Protein AF-A0A425VUQ9-F1 (afdb_monomer)

Foldseek 3Di:
DDDPDDDDDDDDDDDDDDDDDDDDDDFPDAPPDDDDDPCLLVLLVLLVVVQVVDPPRDDDDVVVVVLLVVLLQLCDPPHPPVLVPDDPVNCLVVLVVLVVQLVVCVVVVPPPSNVVSVVSNVSSVSSHQSNCVVVSHHHPVSVVSNVSSVVSLLPCCSRNDDPDDDPVSSVVSNVVSVVVVVVVCLVVVPDDVCPPPCDLLNPQDPPDDPLQSLLVSVVSCVVVVNDDPDLVVLVVQLVVLVVQLVPDDPPDPSNVVSVVSNSSSVSVNCSRVVHRPVVVVVVVVVVVVQLVVQLCVVCVVVVHDPVPDDPVRSVVSSVVSVVCVVVVVVPPPDDD

Nearest PDB structures (foldseek):
  3cra-assembly1_A  TM=8.577E-01  e=9.240E-11  Escherichia coli K-12
  3cra-assembly1_B  TM=5.464E-01  e=3.564E-11  Escherichia coli K-12
  3crc-assembly1_B  TM=5.570E-01  e=7.880E-09  Escherichia coli K-12
  7yh5-assembly1_A  TM=8.989E-01  e=7.608E-04  Mycobacterium tuberculosis
  2yxh-assembly1_B  TM=8.551E-01  e=1.572E-03  Thermotoga maritima MSB8

Mean predicted aligned error: 13.12 Å

pLDDT: mean 82.23, std 20.33, range [29.91, 98.62]

Secondary structure (DSSP, 8-state):
-----PPPPP---------------PPP-----S---TTHHHHHHHHHHHHHTSTT-----HHHHHHHHHHHHHTSTTS-HHHHH--HHHHHHHHHHHHHHHHHHHHTT-HHHHHHHHHHHHHHHHHHHHHHHHTTS--HHHHHHHHHHHHHHH-HHHHSS----SHHHHHHHHHHHHHHHHHHHHHTT---TT-S---TTTTS-TTS-HHHHHHHHHHHHHHTT---SSHHHHHHHHHHHHHHHHHSPTT-HHHHHHHHHHHHHHHHHHHHTT--HHHHHHHHHHHHHHHHHHHHHHHHHTT--GGGS-HHHHHHHHHHHHHHHHHHTTSSS---

Structure (mmCIF, N/CA/C/O backbone):
data_AF-A0A425VUQ9-F1
#
_entry.id   AF-A0A425VUQ9-F1
#
loop_
_atom_site.group_PDB
_atom_site.id
_atom_site.type_symbol
_atom_site.label_atom_id
_atom_site.label_alt_id
_atom_site.label_comp_id
_atom_site.label_asym_id
_atom_site.label_entity_id
_atom_site.label_seq_id
_atom_site.pdbx_PDB_ins_code
_atom_site.Cartn_x
_atom_site.Cartn_y
_atom_site.Cartn_z
_atom_site.occupancy
_atom_site.B_iso_or_equiv
_atom_site.auth_seq_id
_atom_site.auth_comp_id
_atom_site.auth_asym_id
_atom_site.auth_atom_id
_atom_site.pdbx_PDB_model_num
ATOM 1 N N . MET A 1 1 ? -16.362 18.630 -7.547 1.00 32.44 1 MET A N 1
ATOM 2 C CA . MET A 1 1 ? -15.550 19.785 -7.983 1.00 32.44 1 MET A CA 1
ATOM 3 C C . MET A 1 1 ? -15.042 20.473 -6.721 1.00 32.44 1 MET A C 1
ATOM 5 O O . MET A 1 1 ? -15.633 21.438 -6.261 1.00 32.44 1 MET A O 1
ATOM 9 N N . GLY A 1 2 ? -14.073 19.838 -6.060 1.00 30.47 2 GLY A N 1
ATOM 10 C CA . GLY A 1 2 ? -13.473 20.330 -4.820 1.00 30.47 2 GLY A CA 1
ATOM 11 C C . GLY A 1 2 ? -12.175 21.047 -5.157 1.00 30.47 2 GLY A C 1
ATOM 12 O O . GLY A 1 2 ? -11.401 20.543 -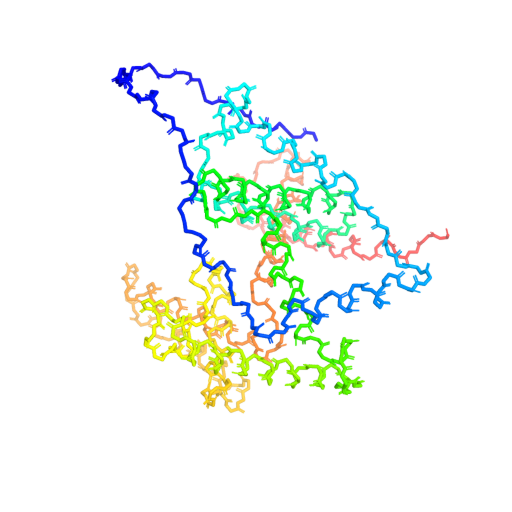5.967 1.00 30.47 2 GLY A O 1
ATOM 13 N N . GLU A 1 3 ? -11.996 22.241 -4.603 1.00 30.22 3 GLU A N 1
ATOM 14 C CA . GLU A 1 3 ? -10.832 23.105 -4.796 1.00 30.22 3 GLU A CA 1
ATOM 15 C C . GLU A 1 3 ? -9.532 22.367 -4.447 1.00 30.22 3 GLU A C 1
ATOM 17 O O . GLU A 1 3 ? -9.244 22.093 -3.283 1.00 30.22 3 GLU A O 1
ATOM 22 N N . LYS A 1 4 ? -8.739 22.050 -5.478 1.00 38.50 4 LYS A N 1
ATOM 23 C CA . LYS A 1 4 ? -7.341 21.648 -5.328 1.00 38.50 4 LYS A CA 1
ATOM 24 C C . LYS A 1 4 ? -6.524 22.904 -4.974 1.00 38.50 4 LYS A C 1
ATOM 26 O O . LYS A 1 4 ? -6.474 23.853 -5.749 1.00 38.50 4 LYS A O 1
ATOM 31 N N . ASN A 1 5 ? -5.873 22.851 -3.814 1.00 37.38 5 ASN A N 1
ATOM 32 C CA . ASN A 1 5 ? -4.620 23.528 -3.470 1.00 37.38 5 ASN A CA 1
ATOM 33 C C . ASN A 1 5 ? -4.599 25.079 -3.474 1.00 37.38 5 ASN A C 1
ATOM 35 O O . ASN A 1 5 ? -4.222 25.726 -4.450 1.00 37.38 5 ASN A O 1
ATOM 39 N N . THR A 1 6 ? -4.905 25.699 -2.330 1.00 33.84 6 THR A N 1
ATOM 40 C CA . THR A 1 6 ? -4.541 27.101 -2.055 1.00 33.84 6 THR A CA 1
ATOM 41 C C . THR A 1 6 ? -3.071 27.211 -1.638 1.00 33.84 6 THR A C 1
ATOM 43 O O . THR A 1 6 ? -2.679 26.696 -0.592 1.00 33.84 6 THR A O 1
ATOM 46 N N . LEU A 1 7 ? -2.283 27.923 -2.449 1.00 36.94 7 LEU A N 1
ATOM 47 C CA . LEU A 1 7 ? -0.905 28.353 -2.173 1.00 36.94 7 LEU A CA 1
ATOM 48 C C . LEU A 1 7 ? -0.817 29.171 -0.866 1.00 36.94 7 LEU A C 1
ATOM 50 O O . LEU A 1 7 ? -1.663 30.046 -0.658 1.00 36.94 7 LEU A O 1
ATOM 54 N N . PRO A 1 8 ? 0.215 28.995 -0.018 1.00 35.50 8 PRO A N 1
ATOM 55 C CA . PRO A 1 8 ? 0.512 29.969 1.017 1.00 35.50 8 PRO A CA 1
ATOM 56 C C . PRO A 1 8 ? 1.227 31.188 0.418 1.00 35.50 8 PRO A C 1
ATOM 58 O O . PRO A 1 8 ? 2.180 31.072 -0.351 1.00 35.50 8 PRO A O 1
ATOM 61 N N . VAL A 1 9 ? 0.714 32.358 0.795 1.00 34.47 9 VAL A N 1
ATOM 62 C CA . VAL A 1 9 ? 1.188 33.699 0.441 1.00 34.47 9 VAL A CA 1
ATOM 63 C C . VAL A 1 9 ? 2.567 33.976 1.051 1.00 34.47 9 VAL A C 1
ATOM 65 O O . VAL A 1 9 ? 2.872 33.550 2.163 1.00 34.47 9 VAL A O 1
ATOM 68 N N . GLU A 1 10 ? 3.370 34.708 0.280 1.00 35.50 10 GLU A N 1
ATOM 69 C CA . GLU A 1 10 ? 4.761 35.104 0.501 1.00 35.50 10 GLU A CA 1
ATOM 70 C C . GLU A 1 10 ? 5.067 35.652 1.908 1.00 35.50 10 GLU A C 1
ATOM 72 O O . GLU A 1 10 ? 4.406 36.560 2.415 1.00 35.50 10 GLU A O 1
ATOM 77 N N . GLY A 1 11 ? 6.150 35.136 2.497 1.00 31.17 11 GLY A N 1
ATOM 78 C CA . GLY A 1 11 ? 6.841 35.693 3.656 1.00 31.17 11 GLY A CA 1
ATOM 79 C C . GLY A 1 11 ? 8.322 35.877 3.321 1.00 31.17 11 GLY A C 1
ATOM 80 O O . GLY A 1 11 ? 8.997 34.952 2.883 1.00 31.17 11 GLY A O 1
ATOM 81 N N . GLU A 1 12 ? 8.800 37.102 3.475 1.00 32.44 12 GLU A N 1
ATOM 82 C CA . GLU A 1 12 ? 10.067 37.627 2.970 1.00 32.44 12 GLU A CA 1
ATOM 83 C C . GLU A 1 12 ? 11.312 37.193 3.796 1.00 32.44 12 GLU A C 1
ATOM 85 O O . GLU A 1 12 ? 11.257 37.214 5.027 1.00 32.44 12 GLU A O 1
ATOM 90 N N . ARG A 1 13 ? 12.456 37.008 3.089 1.00 35.03 13 ARG A N 1
ATOM 91 C CA . ARG A 1 13 ? 13.902 37.132 3.485 1.00 35.03 13 ARG A CA 1
ATOM 92 C C . ARG A 1 13 ? 14.696 35.878 3.933 1.00 35.03 13 ARG A C 1
ATOM 94 O O . ARG A 1 13 ? 14.116 34.970 4.512 1.00 35.03 13 ARG A O 1
ATOM 101 N N . PRO A 1 14 ? 16.057 35.913 3.908 1.00 37.41 14 PRO A N 1
ATOM 102 C CA . PRO A 1 14 ? 16.989 36.529 2.943 1.00 37.41 14 PRO A CA 1
ATOM 103 C C . PRO A 1 14 ? 18.116 35.572 2.456 1.00 37.41 14 PRO A C 1
ATOM 105 O O . PRO A 1 14 ? 18.525 34.659 3.160 1.00 37.41 14 PRO A O 1
ATOM 108 N N . GLY A 1 15 ? 18.668 35.873 1.272 1.00 34.81 15 GLY A N 1
ATOM 109 C CA . GLY A 1 15 ? 20.045 35.618 0.804 1.00 34.81 15 GLY A CA 1
ATOM 110 C C . GLY A 1 15 ? 20.776 34.317 1.176 1.00 34.81 15 GLY A C 1
ATOM 111 O O . GLY A 1 15 ? 21.320 34.198 2.270 1.00 34.81 15 GLY A O 1
ATOM 112 N N . ALA A 1 16 ? 20.991 33.447 0.186 1.00 31.92 16 ALA A N 1
ATOM 113 C CA . ALA A 1 16 ? 22.120 32.517 0.182 1.00 31.92 16 ALA A CA 1
ATOM 114 C C . ALA A 1 16 ? 22.764 32.461 -1.208 1.00 31.92 16 ALA A C 1
ATOM 116 O O . ALA A 1 16 ? 22.084 32.479 -2.230 1.00 31.92 16 ALA A O 1
ATOM 117 N N . ALA A 1 17 ? 24.092 32.479 -1.192 1.00 30.30 17 ALA A N 1
ATOM 118 C CA . ALA A 1 17 ? 24.984 32.762 -2.300 1.00 30.30 17 ALA A CA 1
ATOM 119 C C . ALA A 1 17 ? 24.932 31.762 -3.463 1.00 30.30 17 ALA A C 1
ATOM 121 O O . ALA A 1 17 ? 24.833 30.549 -3.291 1.00 30.30 17 ALA A O 1
ATOM 122 N N . ASP A 1 18 ? 25.135 32.355 -4.632 1.00 39.09 18 ASP A N 1
ATOM 123 C CA . ASP A 1 18 ? 25.626 31.801 -5.883 1.00 39.09 18 ASP A CA 1
ATOM 124 C C . ASP A 1 18 ? 26.792 30.812 -5.674 1.00 39.09 18 ASP A C 1
ATOM 126 O O . ASP A 1 18 ? 27.835 31.170 -5.116 1.00 39.09 18 ASP A O 1
ATOM 130 N N . ALA A 1 19 ? 26.621 29.556 -6.101 1.00 31.36 19 ALA A N 1
ATOM 131 C CA . ALA A 1 19 ? 27.716 28.599 -6.199 1.00 31.36 19 ALA A CA 1
ATOM 132 C C . ALA A 1 19 ? 27.394 27.430 -7.150 1.00 31.36 19 ALA A C 1
ATOM 134 O O . ALA A 1 19 ? 26.638 26.523 -6.810 1.00 31.36 19 ALA A O 1
ATOM 135 N N . ARG A 1 20 ? 28.175 27.388 -8.240 1.00 34.47 20 ARG A N 1
ATOM 136 C CA . ARG A 1 20 ? 28.607 26.216 -9.036 1.00 34.47 20 ARG A CA 1
ATOM 137 C C . ARG A 1 20 ? 27.820 25.898 -10.309 1.00 34.47 20 ARG A C 1
ATOM 139 O O . ARG A 1 20 ? 27.117 24.901 -10.417 1.00 34.47 20 ARG A O 1
ATOM 146 N N . THR A 1 21 ? 28.202 26.611 -11.362 1.00 40.41 21 THR A N 1
ATOM 147 C CA . THR A 1 21 ? 28.560 25.981 -12.639 1.00 40.41 21 THR A CA 1
ATOM 148 C C . THR A 1 21 ? 29.801 25.091 -12.464 1.00 40.41 21 THR A C 1
ATOM 150 O O . THR A 1 21 ? 30.901 25.602 -12.249 1.00 40.41 21 THR A O 1
ATOM 153 N N . ALA A 1 22 ? 29.653 23.770 -12.573 1.00 34.94 22 ALA A N 1
ATOM 154 C CA . ALA A 1 22 ? 30.763 22.850 -12.838 1.00 34.94 22 ALA A CA 1
ATOM 155 C C . ALA A 1 22 ? 30.239 21.626 -13.609 1.00 34.94 22 ALA A C 1
ATOM 157 O O . ALA A 1 22 ? 29.248 21.015 -13.219 1.00 34.94 22 ALA A O 1
ATOM 158 N N . GLY A 1 23 ? 30.872 21.329 -14.745 1.00 33.25 23 GLY A N 1
ATOM 159 C CA . GLY A 1 23 ? 30.387 20.391 -15.756 1.00 33.25 23 GLY A CA 1
ATOM 160 C C . GLY A 1 23 ? 30.201 18.947 -15.280 1.00 33.25 23 GLY A C 1
ATOM 161 O O . GLY A 1 23 ? 31.010 18.402 -14.531 1.00 33.25 23 GLY A O 1
ATOM 162 N N . ARG A 1 24 ? 29.143 18.309 -15.792 1.00 38.84 24 ARG A N 1
ATOM 163 C CA . ARG A 1 24 ? 28.877 16.872 -15.653 1.00 38.84 24 ARG A CA 1
ATOM 164 C C . ARG A 1 24 ? 29.810 16.079 -16.585 1.00 38.84 24 ARG A C 1
ATOM 166 O O . ARG A 1 24 ? 29.497 15.857 -17.750 1.00 38.84 24 ARG A O 1
ATOM 173 N N . GLY A 1 25 ? 30.983 15.710 -16.064 1.00 32.16 25 GLY A N 1
ATOM 174 C CA . GLY A 1 25 ? 31.814 14.596 -16.552 1.00 32.16 25 GLY A CA 1
ATOM 175 C C . GLY A 1 25 ? 31.255 13.230 -16.109 1.00 32.16 25 GLY A C 1
ATOM 176 O O . GLY A 1 25 ? 30.259 13.200 -15.390 1.00 32.16 25 GLY A O 1
ATOM 177 N N . PRO A 1 26 ? 31.835 12.102 -16.565 1.00 36.69 26 PRO A N 1
ATOM 178 C CA . PRO A 1 26 ? 31.124 10.840 -16.759 1.00 36.69 26 PRO A CA 1
ATOM 179 C C . PRO A 1 26 ? 30.657 10.172 -15.461 1.00 36.69 26 PRO A C 1
ATOM 181 O O . PRO A 1 26 ? 31.323 10.212 -14.430 1.00 36.69 26 PRO A O 1
ATOM 184 N N . VAL A 1 27 ? 29.499 9.526 -15.598 1.00 43.66 27 VAL A N 1
ATOM 185 C CA . VAL A 1 27 ? 28.741 8.739 -14.619 1.00 43.66 27 VAL A CA 1
ATOM 186 C C . VAL A 1 27 ? 29.644 7.766 -13.854 1.00 43.66 27 VAL A C 1
ATOM 188 O O . VAL A 1 27 ? 30.252 6.874 -14.448 1.00 43.66 27 VAL A O 1
ATOM 191 N N . VAL A 1 28 ? 29.710 7.926 -12.531 1.00 37.81 28 VAL A N 1
ATOM 192 C CA . VAL A 1 28 ? 30.412 7.014 -11.620 1.00 37.81 28 VAL A CA 1
ATOM 193 C C . VAL A 1 28 ? 29.411 6.019 -11.030 1.00 37.81 28 VAL A C 1
ATOM 195 O O . VAL A 1 28 ? 28.441 6.416 -10.403 1.00 37.81 28 VAL A O 1
ATOM 198 N N . SER A 1 29 ? 29.723 4.733 -11.231 1.00 36.91 29 SER A N 1
ATOM 199 C CA . SER A 1 29 ? 29.247 3.526 -10.537 1.00 36.91 29 SER A CA 1
ATOM 200 C C . SER A 1 29 ? 27.731 3.304 -10.426 1.00 36.91 29 SER A C 1
ATOM 202 O O . SER A 1 29 ? 27.098 3.753 -9.477 1.00 36.91 29 SER A O 1
ATOM 204 N N . ARG A 1 30 ? 27.188 2.448 -11.313 1.00 48.28 30 ARG A N 1
ATOM 205 C CA . ARG A 1 30 ? 25.948 1.687 -11.064 1.00 48.28 30 ARG A CA 1
ATOM 206 C C . ARG A 1 30 ? 26.121 0.888 -9.766 1.00 48.28 30 ARG A C 1
ATOM 208 O O . ARG A 1 30 ? 26.641 -0.225 -9.800 1.00 48.28 30 ARG A O 1
ATOM 215 N N . ALA A 1 31 ? 25.715 1.439 -8.625 1.00 43.53 31 ALA A N 1
ATOM 216 C CA . ALA A 1 31 ? 25.337 0.598 -7.500 1.00 43.53 31 ALA A CA 1
ATOM 217 C C . ALA A 1 31 ? 24.201 -0.292 -8.019 1.00 43.53 31 ALA A C 1
ATOM 219 O O . ALA A 1 31 ? 23.214 0.225 -8.541 1.00 43.53 31 ALA A O 1
ATOM 220 N N . ALA A 1 32 ? 24.402 -1.610 -8.009 1.00 47.91 32 ALA A N 1
ATOM 221 C CA . ALA A 1 32 ? 23.434 -2.561 -8.532 1.00 47.91 32 ALA A CA 1
ATOM 222 C C . ALA A 1 32 ? 22.099 -2.345 -7.815 1.00 47.91 32 ALA A C 1
ATOM 224 O O . ALA A 1 32 ? 21.961 -2.588 -6.616 1.00 47.91 32 ALA A O 1
ATOM 225 N N . VAL A 1 33 ? 21.124 -1.809 -8.541 1.00 50.12 33 VAL A N 1
ATOM 226 C CA . VAL A 1 33 ? 19.770 -1.695 -8.024 1.00 50.12 33 VAL A CA 1
ATOM 227 C C . VAL A 1 33 ? 19.149 -3.067 -8.195 1.00 50.12 33 VAL A C 1
ATOM 229 O O . VAL A 1 33 ? 19.007 -3.558 -9.311 1.00 50.12 33 VAL A O 1
ATOM 232 N N . GLY A 1 34 ? 18.855 -3.695 -7.059 1.00 56.06 34 GLY A N 1
ATOM 233 C CA . GLY A 1 34 ? 18.237 -5.012 -6.983 1.00 56.06 34 GLY A CA 1
ATOM 234 C C . GLY A 1 34 ? 19.166 -6.188 -7.284 1.00 56.06 34 GLY A C 1
ATOM 235 O O . GLY A 1 34 ? 20.248 -6.060 -7.839 1.00 56.06 34 GLY A O 1
ATOM 236 N N . LEU A 1 35 ? 18.695 -7.369 -6.883 1.00 61.09 35 LEU A N 1
ATOM 237 C CA . LEU A 1 35 ? 19.357 -8.645 -7.146 1.00 61.09 35 LEU A CA 1
ATOM 238 C C . LEU A 1 35 ? 19.064 -9.081 -8.580 1.00 61.09 35 LEU A C 1
ATOM 240 O O . LEU A 1 35 ? 17.936 -9.505 -8.855 1.00 61.09 35 LEU A O 1
ATOM 244 N N . GLU A 1 36 ? 20.071 -9.028 -9.446 1.00 69.62 36 GLU A N 1
ATOM 245 C CA . GLU A 1 36 ? 20.072 -9.739 -10.726 1.00 69.62 36 GLU A CA 1
ATOM 246 C C . GLU A 1 36 ? 20.806 -11.076 -10.534 1.00 69.62 36 GLU A C 1
ATOM 248 O O . GLU A 1 36 ? 22.023 -11.111 -10.352 1.00 69.62 36 GLU A O 1
ATOM 253 N N . LEU A 1 37 ? 20.076 -12.197 -10.538 1.00 74.62 37 LEU A N 1
ATOM 254 C CA . LEU A 1 37 ? 20.699 -13.519 -10.510 1.00 74.62 37 LEU A CA 1
ATOM 255 C C . LEU A 1 37 ? 21.204 -13.902 -11.907 1.00 74.62 37 LEU A C 1
ATOM 257 O O . LEU A 1 37 ? 20.610 -13.512 -12.921 1.00 74.62 37 LEU A O 1
ATOM 261 N N . PRO A 1 38 ? 22.273 -14.714 -11.995 1.00 77.12 38 PRO A N 1
ATOM 262 C CA . PRO A 1 38 ? 22.746 -15.235 -13.269 1.00 77.12 38 PRO A CA 1
ATOM 263 C C . PRO A 1 38 ? 21.614 -15.901 -14.063 1.00 77.12 38 PRO A C 1
ATOM 265 O O . PRO A 1 38 ? 20.961 -16.822 -13.580 1.00 77.12 38 PRO A O 1
ATOM 268 N N . GLY A 1 39 ? 21.401 -15.436 -15.295 1.00 82.44 39 GLY A N 1
ATOM 269 C CA . GLY A 1 39 ? 20.378 -15.966 -16.201 1.00 82.44 39 GLY A CA 1
ATOM 270 C C . GLY A 1 39 ? 19.018 -15.268 -16.138 1.00 82.44 39 GLY A C 1
ATOM 271 O O . GLY A 1 39 ? 18.233 -15.457 -17.062 1.00 82.44 39 GLY A O 1
ATOM 272 N N . ASP A 1 40 ? 18.756 -14.406 -15.149 1.00 85.69 40 ASP A N 1
ATOM 273 C CA . ASP A 1 40 ? 17.457 -13.725 -15.008 1.00 85.69 40 ASP A CA 1
ATOM 274 C C . ASP A 1 40 ? 17.085 -12.901 -16.240 1.00 85.69 40 ASP A C 1
ATOM 276 O O . ASP A 1 40 ? 15.948 -12.936 -16.704 1.00 85.69 40 ASP A O 1
ATOM 280 N N . ARG A 1 41 ? 18.059 -12.180 -16.804 1.00 87.81 41 ARG A N 1
ATOM 281 C CA . ARG A 1 41 ? 17.845 -11.391 -18.018 1.00 87.81 41 ARG A CA 1
ATOM 282 C C . ARG A 1 41 ? 17.487 -12.270 -19.214 1.00 87.81 41 ARG A C 1
ATOM 284 O O . ARG A 1 41 ? 16.516 -11.982 -19.895 1.00 87.81 41 ARG A O 1
ATOM 291 N N . ALA A 1 42 ? 18.227 -13.357 -19.429 1.00 91.50 42 ALA A N 1
ATOM 292 C CA . ALA A 1 42 ? 17.959 -14.279 -20.531 1.00 91.50 42 ALA A CA 1
ATOM 293 C C . ALA A 1 42 ? 16.595 -14.971 -20.377 1.00 91.50 42 ALA A C 1
ATOM 295 O O . ALA A 1 42 ? 15.881 -15.144 -21.360 1.00 91.50 42 ALA A O 1
ATOM 296 N N . ALA A 1 43 ? 16.215 -15.328 -19.146 1.00 92.31 43 ALA A N 1
ATOM 297 C CA . ALA A 1 43 ? 14.898 -15.882 -18.853 1.00 92.31 43 ALA A CA 1
ATOM 298 C C . ALA A 1 43 ? 13.782 -14.862 -19.121 1.00 92.31 43 ALA A C 1
ATOM 300 O O . ALA A 1 43 ? 12.766 -15.215 -19.711 1.00 92.31 43 ALA A O 1
ATOM 301 N N . ALA A 1 44 ? 13.977 -13.598 -18.733 1.00 93.56 44 ALA A N 1
ATOM 302 C CA . ALA A 1 44 ? 13.019 -12.532 -19.005 1.00 93.56 44 ALA A CA 1
ATOM 303 C C . ALA A 1 44 ? 12.877 -12.238 -20.507 1.00 93.56 44 ALA A C 1
ATOM 305 O O . ALA A 1 44 ? 11.756 -12.091 -20.983 1.00 93.56 44 ALA A O 1
ATOM 306 N N . ASP A 1 45 ? 13.983 -12.220 -21.255 1.00 93.75 45 ASP A N 1
ATOM 307 C CA . ASP A 1 45 ? 13.968 -12.027 -22.710 1.00 93.75 45 ASP A CA 1
ATOM 308 C C . ASP A 1 45 ? 13.234 -13.190 -23.413 1.00 93.75 45 ASP A C 1
ATOM 310 O O . ASP A 1 45 ? 12.409 -12.971 -24.299 1.00 93.75 45 ASP A O 1
ATOM 314 N N . ALA A 1 46 ? 13.472 -14.436 -22.982 1.00 94.94 46 ALA A N 1
ATOM 315 C CA . ALA A 1 46 ? 12.763 -15.606 -23.504 1.00 94.94 46 ALA A CA 1
ATOM 316 C C . ALA A 1 46 ? 11.260 -15.583 -23.165 1.00 94.94 46 ALA A C 1
ATOM 318 O O . ALA A 1 46 ? 10.429 -15.918 -24.012 1.00 94.94 46 ALA A O 1
ATOM 319 N N . ALA A 1 47 ? 10.909 -15.166 -21.944 1.00 95.12 47 ALA A N 1
ATOM 320 C CA . ALA A 1 47 ? 9.526 -15.005 -21.509 1.00 95.12 47 ALA A CA 1
ATOM 321 C C . ALA A 1 47 ? 8.787 -13.923 -22.314 1.00 95.12 47 ALA A C 1
ATOM 323 O O . ALA A 1 47 ? 7.618 -14.118 -22.658 1.00 95.12 47 ALA A O 1
ATOM 324 N N . ASP A 1 48 ? 9.451 -12.809 -22.640 1.00 94.50 48 ASP A N 1
ATOM 325 C CA . ASP A 1 48 ? 8.882 -11.752 -23.482 1.00 94.50 48 ASP A CA 1
ATOM 326 C C . ASP A 1 48 ? 8.617 -12.252 -24.907 1.00 94.50 48 ASP A C 1
ATOM 328 O O . ASP A 1 48 ? 7.504 -12.109 -25.410 1.00 94.50 48 ASP A O 1
ATOM 332 N N . GLU A 1 49 ? 9.581 -12.939 -25.530 1.00 94.12 49 GLU A N 1
ATOM 333 C CA . GLU A 1 49 ? 9.409 -13.496 -26.879 1.00 94.12 49 GLU A CA 1
ATOM 334 C C . GLU A 1 49 ? 8.254 -14.511 -26.932 1.00 94.12 49 GLU A C 1
ATOM 336 O O . GLU A 1 49 ? 7.390 -14.447 -27.811 1.00 94.12 49 GLU A O 1
ATOM 341 N N . GLN A 1 50 ? 8.175 -15.408 -25.942 1.00 93.69 50 GLN A N 1
ATOM 342 C CA . GLN A 1 50 ? 7.061 -16.350 -25.818 1.00 93.69 50 GLN A CA 1
ATOM 343 C C . GLN A 1 50 ? 5.719 -15.626 -25.642 1.00 93.69 50 GLN A C 1
ATOM 345 O O . GLN A 1 50 ? 4.711 -16.037 -26.221 1.00 93.69 50 GLN A O 1
ATOM 350 N N . SER A 1 51 ? 5.693 -14.562 -24.838 1.00 94.44 51 SER A N 1
ATOM 351 C CA . SER A 1 51 ? 4.481 -13.787 -24.571 1.00 94.44 51 SER A CA 1
ATOM 352 C C . SER A 1 51 ? 4.018 -13.042 -25.818 1.00 94.44 51 SER A C 1
ATOM 354 O O . SER A 1 51 ? 2.839 -13.115 -26.157 1.00 94.44 51 SER A O 1
ATOM 356 N N . ARG A 1 52 ? 4.939 -12.414 -26.554 1.00 94.25 52 ARG A N 1
ATOM 357 C CA . ARG A 1 52 ? 4.675 -11.695 -27.808 1.00 94.25 52 ARG A CA 1
ATOM 358 C C . ARG A 1 52 ? 4.163 -12.583 -28.937 1.00 94.25 52 ARG A C 1
ATOM 360 O O . ARG A 1 52 ? 3.459 -12.094 -29.814 1.00 94.25 52 ARG A O 1
ATOM 367 N N . ALA A 1 53 ? 4.500 -13.871 -28.929 1.00 94.56 53 ALA A N 1
ATOM 368 C CA . ALA A 1 53 ? 3.993 -14.827 -29.909 1.00 94.56 53 ALA A CA 1
ATOM 369 C C . ALA A 1 53 ? 2.502 -15.183 -29.709 1.00 94.56 53 ALA A C 1
ATOM 371 O O . ALA A 1 53 ? 1.914 -15.862 -30.554 1.00 94.56 53 ALA A O 1
ATOM 372 N N . ARG A 1 54 ? 1.872 -14.762 -28.601 1.00 95.06 54 ARG A N 1
ATOM 373 C CA . ARG A 1 54 ? 0.453 -15.028 -28.316 1.00 95.06 54 ARG A CA 1
ATOM 374 C C . ARG A 1 54 ? -0.448 -14.072 -29.104 1.00 95.06 54 ARG A C 1
ATOM 376 O O . ARG A 1 54 ? -0.150 -12.891 -29.221 1.00 95.06 54 ARG A O 1
ATOM 383 N N . ALA A 1 55 ? -1.583 -14.580 -29.592 1.00 93.62 55 ALA A N 1
ATOM 384 C CA . ALA A 1 55 ? -2.493 -13.837 -30.474 1.00 93.62 55 ALA A CA 1
ATOM 385 C C . ALA A 1 55 ? -3.024 -12.523 -29.868 1.00 93.62 55 ALA A C 1
ATOM 387 O O . ALA A 1 55 ? -3.134 -11.530 -30.581 1.00 93.62 55 ALA A O 1
ATOM 388 N N . ASP A 1 56 ? -3.278 -12.512 -28.558 1.00 94.25 56 ASP A N 1
ATOM 389 C CA . ASP A 1 56 ? -3.848 -11.364 -27.839 1.00 94.25 56 ASP A CA 1
ATOM 390 C C . ASP A 1 56 ? -2.801 -10.663 -26.956 1.00 94.25 56 ASP A C 1
ATOM 392 O O . ASP A 1 56 ? -3.136 -10.011 -25.965 1.00 94.25 56 ASP A O 1
ATOM 396 N N . ALA A 1 57 ? -1.512 -10.851 -27.262 1.00 94.56 57 ALA A N 1
ATOM 397 C CA . ALA A 1 57 ? -0.440 -10.203 -26.522 1.00 94.56 57 ALA A CA 1
ATOM 398 C C . ALA A 1 57 ? -0.545 -8.673 -26.659 1.00 94.56 57 ALA A C 1
ATOM 400 O O . ALA A 1 57 ? -0.728 -8.171 -27.774 1.00 94.56 57 ALA A O 1
ATOM 401 N N . PRO A 1 58 ? -0.417 -7.912 -25.556 1.00 92.94 58 PRO A N 1
ATOM 402 C CA . PRO A 1 58 ? -0.415 -6.460 -25.631 1.00 92.94 58 PRO A CA 1
ATOM 403 C C . PRO A 1 58 ? 0.752 -5.960 -26.494 1.00 92.94 58 PRO A C 1
ATOM 405 O O . PRO A 1 58 ? 1.842 -6.535 -26.503 1.00 92.94 58 PRO A O 1
ATOM 408 N N . GLY A 1 59 ? 0.496 -4.884 -27.242 1.00 91.81 59 GLY A N 1
ATOM 409 C CA . GLY A 1 59 ? 1.501 -4.197 -28.049 1.00 91.81 59 GLY A CA 1
ATOM 410 C C . GLY A 1 59 ? 2.371 -3.247 -27.224 1.00 91.81 59 GLY A C 1
ATOM 411 O O . GLY A 1 59 ? 2.506 -3.374 -26.011 1.00 91.81 59 GLY A O 1
ATOM 412 N N . THR A 1 60 ? 2.962 -2.254 -27.884 1.00 93.25 60 THR A N 1
ATOM 413 C CA . THR A 1 60 ? 3.749 -1.225 -27.194 1.00 93.25 60 THR A CA 1
ATOM 414 C C . THR A 1 60 ? 2.861 -0.224 -26.451 1.00 93.25 60 THR A C 1
ATOM 416 O O . THR A 1 60 ? 1.691 -0.029 -26.785 1.00 93.25 60 THR A O 1
ATOM 419 N N . HIS A 1 61 ? 3.443 0.464 -25.466 1.00 95.19 61 HIS A N 1
ATOM 420 C CA . HIS A 1 61 ? 2.759 1.458 -24.633 1.00 95.19 61 HIS A CA 1
ATOM 421 C C . HIS A 1 61 ? 3.352 2.868 -24.840 1.00 95.19 61 HIS A C 1
ATOM 423 O O . HIS A 1 61 ? 4.033 3.386 -23.959 1.00 95.19 61 HIS A O 1
ATOM 429 N N . PRO A 1 62 ? 3.119 3.530 -25.992 1.00 96.38 62 PRO A N 1
ATOM 430 C CA . PRO A 1 62 ? 3.767 4.807 -26.320 1.00 96.38 62 PRO A CA 1
ATOM 431 C C . PRO A 1 62 ? 3.405 5.965 -25.375 1.00 96.38 62 PRO A C 1
ATOM 433 O O . PRO A 1 62 ? 4.186 6.908 -25.230 1.00 96.38 62 PRO A O 1
ATOM 436 N N . GLU A 1 63 ? 2.240 5.912 -24.725 1.00 97.62 63 GLU A N 1
ATOM 437 C CA . GLU A 1 63 ? 1.831 6.922 -23.740 1.00 97.62 63 GLU A CA 1
ATOM 438 C C . GLU A 1 63 ? 2.663 6.851 -22.454 1.00 97.62 63 GLU A C 1
ATOM 440 O O . GLU A 1 63 ? 2.911 7.886 -21.839 1.00 97.62 63 GLU A O 1
ATOM 445 N N . PHE A 1 64 ? 3.196 5.676 -22.100 1.00 97.62 64 PHE A N 1
ATOM 446 C CA . PHE A 1 64 ? 4.137 5.549 -20.988 1.00 97.62 64 PHE A CA 1
ATOM 447 C C . PHE A 1 64 ? 5.419 6.340 -21.268 1.00 97.62 64 PHE A C 1
ATOM 449 O O . PHE A 1 64 ? 5.821 7.176 -20.464 1.00 97.62 64 PHE A O 1
ATOM 456 N N . ASP A 1 65 ? 6.000 6.189 -22.461 1.00 97.12 65 ASP A N 1
ATOM 457 C CA . ASP A 1 65 ? 7.189 6.950 -22.857 1.00 97.12 65 ASP A CA 1
ATOM 458 C C . ASP A 1 65 ? 6.924 8.463 -22.905 1.00 97.12 65 ASP A C 1
ATOM 460 O O . ASP A 1 65 ? 7.808 9.272 -22.606 1.00 97.12 65 ASP A O 1
ATOM 464 N N . ARG A 1 66 ? 5.714 8.878 -23.316 1.00 98.31 66 ARG A N 1
ATOM 465 C CA . ARG A 1 66 ? 5.311 10.293 -23.252 1.00 98.31 66 ARG A CA 1
ATOM 466 C C . ARG A 1 66 ? 5.261 10.772 -21.807 1.00 98.31 66 ARG A C 1
ATOM 468 O O . ARG A 1 66 ? 5.812 11.833 -21.537 1.00 98.31 66 ARG A O 1
ATOM 475 N N . LEU A 1 67 ? 4.667 9.999 -20.901 1.00 98.44 67 LEU A N 1
ATOM 476 C CA . LEU A 1 67 ? 4.590 10.326 -19.480 1.00 98.44 67 LEU A CA 1
ATOM 477 C C . LEU A 1 67 ? 5.983 10.423 -18.839 1.00 98.44 67 LEU A C 1
ATOM 479 O O . LEU A 1 67 ? 6.262 11.410 -18.164 1.00 98.44 67 LEU A O 1
ATOM 483 N N . VAL A 1 68 ? 6.884 9.477 -19.124 1.00 98.50 68 VAL A N 1
ATOM 484 C CA . VAL A 1 68 ? 8.289 9.525 -18.676 1.00 98.50 68 VAL A CA 1
ATOM 485 C C . VAL A 1 68 ? 8.947 10.839 -19.111 1.00 98.50 68 VAL A C 1
ATOM 487 O O . VAL A 1 68 ? 9.552 11.533 -18.295 1.00 98.50 68 VAL A O 1
ATOM 490 N N . ARG A 1 69 ? 8.783 11.239 -20.382 1.00 98.56 69 ARG A N 1
ATOM 491 C CA . ARG A 1 69 ? 9.302 12.527 -20.882 1.00 98.56 69 ARG A CA 1
ATOM 492 C C . ARG A 1 69 ? 8.637 13.735 -20.223 1.00 98.56 69 ARG A C 1
ATOM 494 O O . ARG A 1 69 ? 9.313 14.739 -20.013 1.00 98.56 69 ARG A O 1
ATOM 501 N N . THR A 1 70 ? 7.347 13.658 -19.905 1.00 98.62 70 THR A N 1
ATOM 502 C CA . THR A 1 70 ? 6.628 14.716 -19.182 1.00 98.62 70 THR A CA 1
ATOM 503 C C . THR A 1 70 ? 7.200 14.903 -17.778 1.00 98.62 70 THR A C 1
ATOM 505 O O . THR A 1 70 ? 7.564 16.022 -17.431 1.00 98.62 70 THR A O 1
ATOM 508 N N . VAL A 1 71 ? 7.367 13.827 -17.002 1.00 98.38 71 VAL A N 1
ATOM 509 C CA . VAL A 1 71 ? 7.952 13.884 -15.647 1.00 98.38 71 VAL A CA 1
ATOM 510 C C . VAL A 1 71 ? 9.393 14.392 -15.690 1.00 98.38 71 VAL A C 1
ATOM 512 O O . VAL A 1 71 ? 9.748 15.298 -14.938 1.00 98.38 71 VAL A O 1
ATOM 515 N N . TRP A 1 72 ? 10.199 13.897 -16.634 1.00 98.38 72 TRP A N 1
ATOM 516 C CA . TRP A 1 72 ? 11.540 14.427 -16.887 1.00 98.38 72 TRP A CA 1
ATOM 517 C C . TRP A 1 72 ? 11.507 15.940 -17.132 1.00 98.38 72 TRP A C 1
ATOM 519 O O . TRP A 1 72 ? 12.255 16.693 -16.508 1.00 98.38 72 TRP A O 1
ATOM 529 N N . ARG A 1 73 ? 10.605 16.406 -18.007 1.00 98.56 73 ARG A N 1
ATOM 530 C CA . ARG A 1 73 ? 10.462 17.822 -18.363 1.00 98.56 73 ARG A CA 1
ATOM 531 C C . ARG A 1 73 ? 10.081 18.687 -17.162 1.00 98.56 73 ARG A C 1
ATOM 533 O O . ARG A 1 73 ? 10.632 19.779 -17.031 1.00 98.56 73 ARG A O 1
ATOM 540 N N . LEU A 1 74 ? 9.190 18.211 -16.289 1.00 98.56 74 LEU A N 1
ATOM 541 C CA . LEU A 1 74 ? 8.781 18.930 -15.075 1.00 98.56 74 LEU A CA 1
ATOM 542 C C . LEU A 1 74 ? 9.969 19.257 -14.163 1.00 98.56 74 LEU A C 1
ATOM 544 O O . LEU A 1 74 ? 9.937 20.275 -13.479 1.00 98.56 74 LEU A O 1
ATOM 548 N N . ARG A 1 75 ? 11.035 18.453 -14.197 1.00 97.56 75 ARG A N 1
ATOM 549 C CA . ARG A 1 75 ? 12.221 18.635 -13.352 1.00 97.56 75 ARG A CA 1
ATOM 550 C C . ARG A 1 75 ? 13.407 19.337 -14.033 1.00 97.56 75 ARG A C 1
ATOM 552 O O . ARG A 1 75 ? 14.447 19.533 -13.406 1.00 97.56 75 ARG A O 1
ATOM 559 N N . GLN A 1 76 ? 13.270 19.773 -15.288 1.00 97.75 76 GLN A N 1
ATOM 560 C CA . GLN A 1 76 ? 14.322 20.544 -15.972 1.00 97.75 76 GLN A CA 1
ATOM 561 C C . GLN A 1 76 ? 14.341 22.016 -15.538 1.00 97.75 76 GLN A C 1
ATOM 563 O O . GLN A 1 76 ? 13.431 22.477 -14.862 1.00 97.75 76 GLN A O 1
ATOM 568 N N . GLU A 1 77 ? 15.379 22.772 -15.912 1.00 96.75 77 GLU A N 1
ATOM 569 C CA . GLU A 1 77 ? 15.560 24.184 -15.518 1.00 96.75 77 GLU A CA 1
ATOM 570 C C . GLU A 1 77 ? 14.339 25.067 -15.829 1.00 96.75 77 GLU A C 1
ATOM 572 O O . GLU A 1 77 ? 13.964 25.919 -15.027 1.00 96.75 77 GLU A O 1
ATOM 577 N N . ASP A 1 78 ? 13.686 24.803 -16.957 1.00 97.56 78 ASP A N 1
ATOM 578 C CA . ASP A 1 78 ? 12.468 25.450 -17.445 1.00 97.56 78 ASP A CA 1
ATOM 579 C C . ASP A 1 78 ? 11.185 24.645 -17.144 1.00 97.56 78 ASP A C 1
ATOM 581 O O . ASP A 1 78 ? 10.151 24.826 -17.795 1.00 97.56 78 ASP A O 1
ATOM 585 N N . GLY A 1 79 ? 11.270 23.730 -16.179 1.00 97.25 79 GLY A N 1
ATOM 586 C CA . GLY A 1 79 ? 10.170 22.950 -15.627 1.00 97.25 79 GLY A CA 1
ATOM 587 C C . GLY A 1 79 ? 9.496 23.625 -14.427 1.00 97.25 79 GLY A C 1
ATOM 588 O O . GLY A 1 79 ? 9.596 24.832 -14.204 1.00 97.25 79 GLY A O 1
ATOM 589 N N . CYS A 1 80 ? 8.789 22.828 -13.634 1.00 97.81 80 CYS A N 1
ATOM 590 C CA . CYS A 1 80 ? 8.052 23.279 -12.463 1.00 97.81 80 CYS A CA 1
ATOM 591 C C . CYS A 1 80 ? 8.988 23.425 -11.245 1.00 97.81 80 CYS A C 1
ATOM 593 O O . CYS A 1 80 ? 9.637 22.455 -10.845 1.00 97.81 80 CYS A O 1
ATOM 595 N N . PRO A 1 81 ? 9.051 24.603 -10.592 1.00 97.44 81 PRO A N 1
ATOM 596 C CA . PRO A 1 81 ? 9.893 24.799 -9.411 1.00 97.44 81 PRO A CA 1
ATOM 597 C C . PRO A 1 81 ? 9.563 23.856 -8.248 1.00 97.44 81 PRO A C 1
ATOM 599 O O . PRO A 1 81 ? 10.469 23.454 -7.522 1.00 97.44 81 PRO A O 1
ATOM 602 N N . TRP A 1 82 ? 8.285 23.494 -8.081 1.00 96.81 82 TRP A N 1
ATOM 603 C CA . TRP A 1 82 ? 7.857 22.575 -7.027 1.00 96.81 82 TRP A CA 1
ATOM 604 C C . TRP A 1 82 ? 8.361 21.157 -7.291 1.00 96.81 82 TRP A C 1
ATOM 606 O O . TRP A 1 82 ? 8.979 20.578 -6.402 1.00 96.81 82 TRP A O 1
ATOM 616 N N . ASP A 1 83 ? 8.180 20.639 -8.512 1.00 97.44 83 ASP A N 1
ATOM 617 C CA . ASP A 1 83 ? 8.628 19.292 -8.884 1.00 97.44 83 ASP A CA 1
ATOM 618 C C . ASP A 1 83 ? 10.140 19.158 -8.747 1.00 97.44 83 ASP A C 1
ATOM 620 O O . ASP A 1 83 ? 10.617 18.174 -8.195 1.00 97.44 83 ASP A O 1
ATOM 624 N N . ARG A 1 84 ? 10.903 20.173 -9.168 1.00 97.12 84 ARG A N 1
ATOM 625 C CA . ARG A 1 84 ? 12.369 20.215 -9.029 1.00 97.12 84 ARG A CA 1
ATOM 626 C C . ARG A 1 84 ? 12.852 20.174 -7.582 1.00 97.12 84 ARG A C 1
ATOM 628 O O . ARG A 1 84 ? 13.926 19.643 -7.319 1.00 97.12 84 ARG A O 1
ATOM 635 N N . ALA A 1 85 ? 12.096 20.767 -6.661 1.00 96.38 85 ALA A N 1
ATOM 636 C CA . ALA A 1 85 ? 12.464 20.833 -5.251 1.00 96.38 85 ALA A CA 1
ATOM 637 C C . ALA A 1 85 ? 12.235 19.507 -4.505 1.00 96.38 85 ALA A C 1
ATOM 639 O O . ALA A 1 85 ? 12.714 19.360 -3.381 1.00 96.38 85 ALA A O 1
ATOM 640 N N . GLN A 1 86 ? 11.510 18.553 -5.104 1.00 97.38 86 GLN A N 1
ATOM 641 C CA . GLN A 1 86 ? 11.176 17.292 -4.447 1.00 97.38 86 GLN A CA 1
ATOM 642 C C . GLN A 1 86 ? 12.382 16.361 -4.313 1.00 97.38 86 GLN A C 1
ATOM 644 O O . GLN A 1 86 ? 13.185 16.223 -5.243 1.00 97.38 86 GLN A O 1
ATOM 649 N N . THR A 1 87 ? 12.436 15.669 -3.175 1.00 95.38 87 THR A N 1
ATOM 650 C CA . THR A 1 87 ? 13.347 14.560 -2.875 1.00 95.38 87 THR A CA 1
ATOM 651 C C . THR A 1 87 ? 12.545 13.289 -2.583 1.00 95.38 87 THR A C 1
ATOM 653 O O . THR A 1 87 ? 11.324 13.327 -2.443 1.00 95.38 87 THR A O 1
ATOM 656 N N . HIS A 1 88 ? 13.217 12.142 -2.430 1.00 93.69 88 HIS A N 1
ATOM 657 C CA . HIS A 1 88 ? 12.537 10.907 -2.022 1.00 93.69 88 HIS A CA 1
ATOM 658 C C . HIS A 1 88 ? 11.753 11.056 -0.708 1.00 93.69 88 HIS A C 1
ATOM 660 O O . HIS A 1 88 ? 10.669 10.502 -0.577 1.00 93.69 88 HIS A O 1
ATOM 666 N N . GLN A 1 89 ? 12.289 11.810 0.254 1.00 89.00 89 GLN A N 1
ATOM 667 C CA . GLN A 1 89 ? 11.676 11.998 1.570 1.00 89.00 89 GLN A CA 1
ATOM 668 C C . GLN A 1 89 ? 10.469 12.939 1.517 1.00 89.00 89 GLN A C 1
ATOM 670 O O . GLN A 1 89 ? 9.496 12.719 2.230 1.00 89.00 89 GLN A O 1
ATOM 675 N N . THR A 1 90 ? 10.502 13.982 0.680 1.00 85.75 90 THR A N 1
ATOM 676 C CA . THR A 1 90 ? 9.363 14.911 0.574 1.00 85.75 90 THR A CA 1
ATOM 677 C C . THR A 1 90 ? 8.162 14.275 -0.127 1.00 85.75 90 THR A C 1
ATOM 679 O O . THR A 1 90 ? 7.029 14.673 0.139 1.00 85.75 90 THR A O 1
ATOM 682 N N . LEU A 1 91 ? 8.394 13.264 -0.972 1.00 91.88 91 LEU A N 1
ATOM 683 C CA . LEU A 1 91 ? 7.349 12.540 -1.702 1.00 91.88 91 LEU A CA 1
ATOM 684 C C . LEU A 1 91 ? 6.726 11.369 -0.926 1.00 91.88 91 LEU A C 1
ATOM 686 O O . LEU A 1 91 ? 5.626 10.952 -1.277 1.00 91.88 91 LEU A O 1
ATOM 690 N N . GLU A 1 92 ? 7.363 10.874 0.144 1.00 81.56 92 GLU A N 1
ATOM 691 C CA . GLU A 1 92 ? 6.913 9.689 0.900 1.00 81.56 92 GLU A CA 1
ATOM 692 C C . GLU A 1 92 ? 5.439 9.776 1.309 1.00 81.56 92 GLU A C 1
ATOM 694 O O . GLU A 1 92 ? 4.665 8.846 1.087 1.00 81.56 92 GLU A O 1
ATOM 699 N N . ARG A 1 93 ? 5.041 10.925 1.864 1.00 77.81 93 ARG A N 1
ATOM 700 C CA . ARG A 1 93 ? 3.663 11.155 2.296 1.00 77.81 93 ARG A CA 1
ATOM 701 C C . ARG A 1 93 ? 2.676 11.070 1.132 1.00 77.81 93 ARG A C 1
ATOM 703 O O . ARG A 1 93 ? 1.658 10.403 1.271 1.00 77.81 93 ARG A O 1
ATOM 710 N N . SER A 1 94 ? 2.990 11.723 0.014 1.00 81.62 94 SER A N 1
ATOM 711 C CA . SER A 1 94 ? 2.099 11.751 -1.152 1.00 81.62 94 SER A CA 1
ATOM 712 C C . SER A 1 94 ? 1.944 10.344 -1.729 1.00 81.62 94 SER A C 1
ATOM 714 O O . SER A 1 94 ? 0.832 9.907 -1.969 1.00 81.62 94 SER A O 1
ATOM 716 N N . LEU A 1 95 ? 3.034 9.573 -1.839 1.00 91.31 95 LEU A N 1
ATOM 717 C CA . LEU A 1 95 ? 2.980 8.177 -2.290 1.00 91.31 95 LEU A CA 1
ATOM 718 C C . LEU A 1 95 ? 2.039 7.308 -1.439 1.00 91.31 95 LEU A C 1
ATOM 720 O O . LEU A 1 95 ? 1.306 6.478 -1.982 1.00 91.31 95 LEU A O 1
ATOM 724 N N . VAL A 1 96 ? 2.055 7.486 -0.117 1.00 84.06 96 VAL A N 1
ATOM 725 C CA . VAL A 1 96 ? 1.120 6.790 0.775 1.00 84.06 96 VAL A CA 1
ATOM 726 C C . VAL A 1 96 ? -0.311 7.276 0.544 1.00 84.06 96 VAL A C 1
ATOM 728 O O . VAL A 1 96 ? -1.200 6.441 0.407 1.00 84.06 96 VAL A O 1
ATOM 731 N N . GLU A 1 97 ? -0.534 8.590 0.471 1.00 80.75 97 GLU A N 1
ATOM 732 C CA . GLU A 1 97 ? -1.858 9.182 0.231 1.00 80.75 97 GLU A CA 1
ATOM 733 C C . GLU A 1 97 ? -2.482 8.658 -1.078 1.00 80.75 97 GLU A C 1
ATOM 735 O O . GLU A 1 97 ? -3.554 8.058 -1.009 1.00 80.75 97 GLU A O 1
ATOM 740 N N . GLU A 1 98 ? -1.776 8.717 -2.216 1.00 92.50 98 GLU A N 1
ATOM 741 C CA . GLU A 1 98 ? -2.302 8.223 -3.508 1.00 92.50 98 GLU A CA 1
ATOM 742 C C . GLU A 1 98 ? -2.578 6.711 -3.490 1.00 92.50 98 GLU A C 1
ATOM 744 O O . GLU A 1 98 ? -3.511 6.212 -4.120 1.00 92.50 98 GLU A O 1
ATOM 749 N N . THR A 1 99 ? -1.792 5.944 -2.724 1.00 90.00 99 THR A N 1
ATOM 750 C CA . THR A 1 99 ? -2.046 4.504 -2.562 1.00 90.00 99 THR A CA 1
ATOM 751 C C . THR A 1 99 ? -3.377 4.258 -1.849 1.00 90.00 99 THR A C 1
ATOM 753 O O . THR A 1 99 ? -4.112 3.341 -2.217 1.00 90.00 99 THR A O 1
ATOM 756 N N . TYR A 1 100 ? -3.706 5.058 -0.832 1.00 83.62 100 TYR A N 1
ATOM 757 C CA . TYR A 1 100 ? -4.972 4.926 -0.111 1.00 83.62 100 TYR A CA 1
ATOM 758 C C . TYR A 1 100 ? -6.164 5.483 -0.898 1.00 83.62 100 TYR A C 1
ATOM 760 O O . TYR A 1 100 ? -7.254 4.922 -0.782 1.00 83.62 100 TYR A O 1
ATOM 768 N N . GLU A 1 101 ? -5.977 6.512 -1.724 1.00 84.94 101 GLU A N 1
ATOM 769 C CA . GLU A 1 101 ? -7.020 6.975 -2.650 1.00 84.94 101 GLU A CA 1
ATOM 770 C C . GLU A 1 101 ? -7.321 5.903 -3.712 1.00 84.94 101 GLU A C 1
ATOM 772 O O . GLU A 1 101 ? -8.486 5.575 -3.950 1.00 84.94 101 GLU A O 1
ATOM 777 N N . ALA A 1 102 ? -6.299 5.221 -4.247 1.00 92.62 102 ALA A N 1
ATOM 778 C CA . ALA A 1 102 ? -6.501 4.074 -5.136 1.00 92.62 102 ALA A CA 1
ATOM 779 C C . ALA A 1 102 ? -7.281 2.932 -4.455 1.00 92.62 102 ALA A C 1
ATOM 781 O O . ALA A 1 102 ? -8.153 2.313 -5.071 1.00 92.62 102 ALA A O 1
ATOM 782 N N . VAL A 1 103 ? -7.013 2.669 -3.170 1.00 85.62 103 VAL A N 1
ATOM 783 C CA . VAL A 1 103 ? -7.793 1.709 -2.369 1.00 85.62 103 VAL A CA 1
ATOM 784 C C . VAL A 1 103 ? -9.248 2.166 -2.218 1.00 85.62 103 VAL A C 1
ATOM 786 O O . VAL A 1 103 ? -10.150 1.359 -2.443 1.00 85.62 103 VAL A O 1
ATOM 789 N N . ASP A 1 104 ? -9.505 3.438 -1.900 1.00 80.88 104 ASP A N 1
ATOM 790 C CA . ASP A 1 104 ? -10.872 3.976 -1.808 1.00 80.88 104 ASP A CA 1
ATOM 791 C C . ASP A 1 104 ? -11.609 3.876 -3.156 1.00 80.88 104 ASP A C 1
ATOM 793 O O . ASP A 1 104 ? -12.783 3.494 -3.193 1.00 80.88 104 ASP A O 1
ATOM 797 N N . ALA A 1 105 ? -10.924 4.121 -4.276 1.00 88.00 105 ALA A N 1
ATOM 798 C CA . ALA A 1 105 ? -11.494 3.976 -5.612 1.00 88.00 105 ALA A CA 1
ATOM 799 C C . ALA A 1 105 ? -11.905 2.524 -5.930 1.00 88.00 105 ALA A C 1
ATOM 801 O O . ALA A 1 105 ? -13.010 2.308 -6.445 1.00 88.00 105 ALA A O 1
ATOM 802 N N . ILE A 1 106 ? -11.071 1.535 -5.569 1.00 88.00 106 ILE A N 1
ATOM 803 C CA . ILE A 1 106 ? -11.397 0.098 -5.678 1.00 88.00 106 ILE A CA 1
ATOM 804 C C . ILE A 1 106 ? -12.638 -0.224 -4.847 1.00 88.00 106 ILE A C 1
ATOM 806 O O . ILE A 1 106 ? -13.581 -0.848 -5.332 1.00 88.00 106 ILE A O 1
ATOM 810 N N . GLU A 1 107 ? -12.659 0.212 -3.591 1.00 78.69 107 GLU A N 1
ATOM 811 C CA . GLU A 1 107 ? -13.741 -0.097 -2.656 1.00 78.69 107 GLU A CA 1
ATOM 812 C C . GLU A 1 107 ? -15.080 0.518 -3.073 1.00 78.69 107 GLU A C 1
ATOM 814 O O . GLU A 1 107 ? -16.141 -0.034 -2.770 1.00 78.69 107 GLU A O 1
ATOM 819 N N . ARG A 1 108 ? -15.047 1.649 -3.781 1.00 83.56 108 ARG A N 1
ATOM 820 C CA . ARG A 1 108 ? -16.236 2.295 -4.350 1.00 83.56 108 ARG A CA 1
ATOM 821 C C . ARG A 1 108 ? -16.666 1.716 -5.695 1.00 83.56 108 ARG A C 1
ATOM 823 O O . ARG A 1 108 ? -17.729 2.100 -6.177 1.00 83.56 108 ARG A O 1
ATOM 830 N N . GLY A 1 109 ? -15.867 0.836 -6.302 1.00 89.25 109 GLY A N 1
ATOM 831 C CA . GLY A 1 109 ? -16.122 0.304 -7.641 1.00 89.25 109 GLY A CA 1
ATOM 832 C C . GLY A 1 109 ? -16.156 1.391 -8.720 1.00 89.25 109 GLY A C 1
ATOM 833 O O . GLY A 1 109 ? -16.944 1.298 -9.657 1.00 89.25 109 GLY A O 1
ATOM 834 N N . SER A 1 110 ? -15.370 2.462 -8.555 1.00 93.06 110 SER A N 1
ATOM 835 C CA . SER A 1 110 ? -15.325 3.579 -9.505 1.00 93.06 110 SER A CA 1
ATOM 836 C C . SER A 1 110 ? -14.156 3.403 -10.465 1.00 93.06 110 SER A C 1
ATOM 838 O O . SER A 1 110 ? -13.044 3.820 -10.156 1.00 93.06 110 SER A O 1
ATOM 840 N N . ASP A 1 111 ? -14.407 2.839 -11.646 1.00 94.44 111 ASP A N 1
ATOM 841 C CA . ASP A 1 111 ? -13.362 2.632 -12.664 1.00 94.44 111 ASP A CA 1
ATOM 842 C C . ASP A 1 111 ? -12.682 3.943 -13.087 1.00 94.44 111 ASP A C 1
ATOM 844 O O . ASP A 1 111 ? -11.480 3.975 -13.345 1.00 94.44 111 ASP A O 1
ATOM 848 N N . VAL A 1 112 ? -13.445 5.042 -13.131 1.00 94.88 112 VAL A N 1
ATOM 849 C CA . VAL A 1 112 ? -12.929 6.368 -13.504 1.00 94.88 112 VAL A CA 1
ATOM 850 C C . VAL A 1 112 ? -11.927 6.871 -12.472 1.00 94.88 112 VAL A C 1
ATOM 852 O O . VAL A 1 112 ? -10.829 7.269 -12.847 1.00 94.88 112 VAL A O 1
ATOM 855 N N . HIS A 1 113 ? -12.286 6.828 -11.185 1.00 93.62 113 HIS A N 1
ATOM 856 C CA . HIS A 1 113 ? -11.356 7.245 -10.135 1.00 93.62 113 HIS A CA 1
ATOM 857 C C . HIS A 1 113 ? -10.205 6.251 -10.018 1.00 93.62 113 HIS A C 1
ATOM 859 O O . HIS A 1 113 ? -9.070 6.665 -9.871 1.00 93.62 113 HIS A O 1
ATOM 865 N N . LEU A 1 114 ? -10.450 4.948 -10.183 1.00 96.81 114 LEU A N 1
ATOM 866 C CA . LEU A 1 114 ? -9.383 3.955 -10.131 1.00 96.81 114 LEU A CA 1
ATOM 867 C C . LEU A 1 114 ? -8.297 4.238 -11.176 1.00 96.81 114 LEU A C 1
ATOM 869 O O . LEU A 1 114 ? -7.114 4.145 -10.869 1.00 96.81 114 LEU A O 1
ATOM 873 N N . ALA A 1 115 ? -8.686 4.608 -12.398 1.00 97.50 115 ALA A N 1
ATOM 874 C CA . ALA A 1 115 ? -7.732 4.994 -13.432 1.00 97.50 115 ALA A CA 1
ATOM 875 C C . ALA A 1 115 ? -6.968 6.290 -13.094 1.00 97.50 115 ALA A C 1
ATOM 877 O O . ALA A 1 115 ? -5.781 6.374 -13.407 1.00 97.50 115 ALA A O 1
ATOM 878 N N . GLU A 1 116 ? -7.626 7.273 -12.467 1.00 97.38 116 GLU A N 1
ATOM 879 C CA . GLU A 1 116 ? -7.000 8.517 -11.986 1.00 97.38 116 GLU A CA 1
ATOM 880 C C . GLU A 1 116 ? -5.955 8.213 -10.901 1.00 97.38 116 GLU A C 1
ATOM 882 O O . GLU A 1 116 ? -4.772 8.480 -11.103 1.00 97.38 116 GLU A O 1
ATOM 887 N N . GLU A 1 117 ? -6.354 7.526 -9.831 1.00 97.56 117 GLU A N 1
ATOM 888 C CA . GLU A 1 117 ? -5.488 7.255 -8.678 1.00 97.56 117 GLU A CA 1
ATOM 889 C C . GLU A 1 117 ? -4.334 6.291 -9.015 1.00 97.56 117 GLU A C 1
ATOM 891 O O . GLU A 1 117 ? -3.207 6.456 -8.547 1.00 97.56 117 GLU A O 1
ATOM 896 N N . LEU A 1 118 ? -4.551 5.294 -9.888 1.00 98.00 118 LEU A N 1
ATOM 897 C CA . LEU A 1 118 ? -3.450 4.463 -10.402 1.00 98.00 118 LEU A CA 1
ATOM 898 C C . LEU A 1 118 ? -2.456 5.282 -11.238 1.00 98.00 118 LEU A C 1
ATOM 900 O O . LEU A 1 118 ? -1.263 4.965 -11.257 1.00 98.00 118 LEU A O 1
ATOM 904 N N . GLY A 1 119 ? -2.935 6.320 -11.928 1.00 97.94 119 GLY A N 1
ATOM 905 C CA . GLY A 1 119 ? -2.099 7.292 -12.623 1.00 97.94 119 GLY A CA 1
ATOM 906 C C . GLY A 1 119 ? -1.237 8.100 -11.655 1.00 97.94 119 GLY A C 1
ATOM 907 O O . GLY A 1 119 ? -0.038 8.252 -11.901 1.00 97.94 119 GLY A O 1
ATOM 908 N N . ASP A 1 120 ? -1.806 8.534 -10.533 1.00 98.06 120 ASP A N 1
ATOM 909 C CA . ASP A 1 120 ? -1.094 9.299 -9.508 1.00 98.06 120 ASP A CA 1
ATOM 910 C C . ASP A 1 120 ? -0.058 8.431 -8.772 1.00 98.06 120 ASP A C 1
ATOM 912 O O . ASP A 1 120 ? 1.103 8.831 -8.640 1.00 98.06 120 ASP A O 1
ATOM 916 N N . VAL A 1 121 ? -0.381 7.173 -8.445 1.00 98.06 121 VAL A N 1
ATOM 917 C CA . VAL A 1 121 ? 0.610 6.195 -7.951 1.00 98.06 121 VAL A CA 1
ATOM 918 C C . VAL A 1 121 ? 1.739 5.978 -8.970 1.00 98.06 121 VAL A C 1
ATOM 920 O O . VAL A 1 121 ? 2.919 5.944 -8.601 1.00 98.06 121 VAL A O 1
ATOM 923 N N . LEU A 1 122 ? 1.420 5.860 -10.265 1.00 98.25 122 LEU A N 1
ATOM 924 C CA . LEU A 1 122 ? 2.429 5.711 -11.318 1.00 98.25 122 LEU A CA 1
ATOM 925 C C . LEU A 1 122 ? 3.316 6.959 -11.444 1.00 98.25 122 LEU A C 1
ATOM 927 O O . LEU A 1 122 ? 4.532 6.834 -11.617 1.00 98.25 122 LEU A O 1
ATOM 931 N N . MET A 1 123 ? 2.737 8.155 -11.320 1.00 98.06 123 MET A N 1
ATOM 932 C CA . MET A 1 123 ? 3.478 9.416 -11.305 1.00 98.06 123 MET A CA 1
ATOM 933 C C . MET A 1 123 ? 4.499 9.441 -10.164 1.00 98.06 123 MET A C 1
ATOM 935 O O . MET A 1 123 ? 5.648 9.822 -10.396 1.00 98.06 123 MET A O 1
ATOM 939 N N . GLN A 1 124 ? 4.128 8.983 -8.964 1.00 97.88 124 GLN A N 1
ATOM 940 C CA . GLN A 1 124 ? 5.061 8.900 -7.836 1.00 97.88 124 GLN A CA 1
ATOM 941 C C . GLN A 1 124 ? 6.257 7.993 -8.168 1.00 97.88 124 GLN A C 1
ATOM 943 O O . GLN A 1 124 ? 7.408 8.398 -7.991 1.00 97.88 124 GLN A O 1
ATOM 948 N N . VAL A 1 125 ? 6.022 6.805 -8.743 1.00 98.00 125 VAL A N 1
ATOM 949 C CA . VAL A 1 125 ? 7.108 5.900 -9.183 1.00 98.00 125 VAL A CA 1
ATOM 950 C C . VAL A 1 125 ? 8.050 6.594 -10.174 1.00 98.00 125 VAL A C 1
ATOM 952 O O . VAL A 1 125 ? 9.272 6.475 -10.051 1.00 98.00 125 VAL A O 1
ATOM 955 N N . LEU A 1 126 ? 7.502 7.345 -11.131 1.00 98.44 126 LEU A N 1
ATOM 956 C CA . LEU A 1 126 ? 8.288 8.074 -12.127 1.00 98.44 126 LEU A CA 1
ATOM 957 C C . LEU A 1 126 ? 9.088 9.233 -11.526 1.00 98.44 126 LEU A C 1
ATOM 959 O O . LEU A 1 126 ? 10.247 9.409 -11.897 1.00 98.44 126 LEU A O 1
ATOM 963 N N . LEU A 1 127 ? 8.521 9.990 -10.583 1.00 98.19 127 LEU A N 1
ATOM 964 C CA . LEU A 1 127 ? 9.235 11.056 -9.875 1.00 98.19 127 LEU A CA 1
ATOM 965 C C . LEU A 1 127 ? 10.424 10.501 -9.084 1.00 98.19 127 LEU A C 1
ATOM 967 O O . LEU A 1 127 ? 11.531 11.028 -9.191 1.00 98.19 127 LEU A O 1
ATOM 971 N N . HIS A 1 128 ? 10.235 9.398 -8.351 1.00 98.19 128 HIS A N 1
ATOM 972 C CA . HIS A 1 128 ? 11.334 8.723 -7.658 1.00 98.19 128 HIS A CA 1
ATOM 973 C C . HIS A 1 128 ? 12.401 8.216 -8.640 1.00 98.19 128 HIS A C 1
ATOM 975 O O . HIS A 1 128 ? 13.592 8.395 -8.391 1.00 98.19 128 HIS A O 1
ATOM 981 N N . ALA A 1 129 ? 12.004 7.620 -9.766 1.00 97.88 129 ALA A N 1
ATOM 982 C CA . ALA A 1 129 ? 12.950 7.162 -10.781 1.00 97.88 129 ALA A CA 1
ATOM 983 C C . ALA A 1 129 ? 13.733 8.318 -11.428 1.00 97.88 129 ALA A C 1
ATOM 985 O O . ALA A 1 129 ? 14.919 8.170 -11.711 1.00 97.88 129 ALA A O 1
ATOM 986 N N . GLU A 1 130 ? 13.099 9.472 -11.638 1.00 98.25 130 GLU A N 1
ATOM 987 C CA . GLU A 1 130 ? 13.749 10.655 -12.202 1.00 98.25 130 GLU A CA 1
ATOM 988 C C . GLU A 1 130 ? 14.730 11.300 -11.211 1.00 98.25 130 GLU A C 1
ATOM 990 O O . GLU A 1 130 ? 15.863 11.590 -11.592 1.00 98.25 130 GLU A O 1
ATOM 995 N N . ILE A 1 131 ? 14.360 11.423 -9.929 1.00 97.75 131 ILE A N 1
ATOM 996 C CA . ILE A 1 131 ? 15.275 11.854 -8.854 1.00 97.75 131 ILE A CA 1
ATOM 997 C C . ILE A 1 131 ? 16.500 10.928 -8.799 1.00 97.75 131 ILE A C 1
ATOM 999 O O . ILE A 1 131 ? 17.642 11.382 -8.83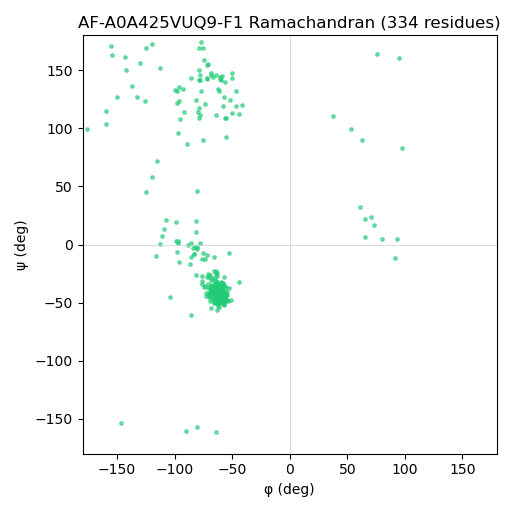6 1.00 97.75 131 ILE A O 1
ATOM 1003 N N . ALA A 1 132 ? 16.280 9.611 -8.797 1.00 96.94 132 ALA A N 1
ATOM 1004 C CA . ALA A 1 132 ? 17.369 8.641 -8.764 1.00 96.94 132 ALA A CA 1
ATOM 1005 C C . ALA A 1 132 ? 18.271 8.717 -10.007 1.00 96.94 132 ALA A C 1
ATOM 1007 O O . ALA A 1 132 ? 19.482 8.498 -9.911 1.00 96.94 132 ALA A O 1
ATOM 1008 N N . ARG A 1 133 ? 17.700 9.041 -11.174 1.00 96.44 133 ARG A N 1
ATOM 1009 C CA . ARG A 1 133 ? 18.444 9.230 -12.424 1.00 96.44 133 ARG A CA 1
ATOM 1010 C C . ARG A 1 133 ? 19.309 10.484 -12.364 1.00 96.44 133 ARG A C 1
ATOM 1012 O O . ARG A 1 133 ? 20.446 10.457 -12.840 1.00 96.44 133 ARG A O 1
ATOM 1019 N N . GLU A 1 134 ? 18.791 11.576 -11.806 1.00 96.00 134 GLU A N 1
ATOM 1020 C CA . GLU A 1 134 ? 19.536 12.822 -11.600 1.00 96.00 134 GLU A CA 1
ATOM 1021 C C . GLU A 1 134 ? 20.775 12.610 -10.720 1.00 96.00 134 GLU A C 1
ATOM 1023 O O . GLU A 1 134 ? 21.827 13.183 -11.031 1.00 96.00 134 GLU A O 1
ATOM 1028 N N . ASP A 1 135 ? 20.651 11.729 -9.723 1.00 93.50 135 ASP A N 1
ATOM 1029 C CA . ASP A 1 135 ? 21.703 11.310 -8.789 1.00 93.50 135 ASP A CA 1
ATOM 1030 C C . ASP A 1 135 ? 22.610 10.188 -9.336 1.00 93.50 135 ASP A C 1
ATOM 1032 O O . ASP A 1 135 ? 23.575 9.786 -8.687 1.00 93.50 135 ASP A O 1
ATOM 1036 N N . GLY A 1 136 ? 22.328 9.668 -10.536 1.00 92.38 136 GLY A N 1
ATOM 1037 C CA . GLY A 1 136 ? 23.114 8.607 -11.175 1.00 92.38 136 GLY A CA 1
ATOM 1038 C C . GLY A 1 136 ? 22.943 7.212 -10.560 1.00 92.38 136 GLY A C 1
ATOM 1039 O O . GLY A 1 136 ? 23.768 6.338 -10.822 1.00 92.38 136 GLY A O 1
ATOM 1040 N N . SER A 1 137 ? 21.889 6.994 -9.769 1.00 92.62 137 SER A N 1
ATOM 1041 C CA . SER A 1 137 ? 21.629 5.736 -9.058 1.00 92.62 137 SER A CA 1
ATOM 1042 C C . SER A 1 137 ? 20.880 4.713 -9.920 1.00 92.62 137 SER A C 1
ATOM 1044 O O . SER A 1 137 ? 21.404 3.633 -10.189 1.00 92.62 137 SER A O 1
ATOM 1046 N N . PHE A 1 138 ? 19.665 5.041 -10.374 1.00 95.06 138 PHE A N 1
ATOM 1047 C CA . PHE A 1 138 ? 18.856 4.182 -11.249 1.00 95.06 138 PHE A CA 1
ATOM 1048 C C . PHE A 1 138 ? 17.854 4.966 -12.085 1.00 95.06 138 PHE A C 1
ATOM 1050 O O . PHE A 1 138 ? 17.646 6.155 -11.885 1.00 95.06 138 PHE A O 1
ATOM 1057 N N . THR A 1 139 ? 17.230 4.270 -13.026 1.00 96.12 139 THR A N 1
ATOM 1058 C CA . THR A 1 139 ? 16.241 4.788 -13.968 1.00 96.12 139 THR A CA 1
ATOM 1059 C C . THR A 1 139 ? 14.942 3.995 -13.895 1.00 96.12 139 THR A C 1
ATOM 1061 O O . THR A 1 139 ? 14.891 2.902 -13.326 1.00 96.12 139 THR A O 1
ATOM 1064 N N . ILE A 1 140 ? 13.892 4.509 -14.537 1.00 96.88 140 ILE A N 1
ATOM 1065 C CA . ILE A 1 140 ? 12.630 3.778 -14.680 1.00 96.88 140 ILE A CA 1
ATOM 1066 C C . ILE A 1 140 ? 12.821 2.440 -15.413 1.00 96.88 140 ILE A C 1
ATOM 1068 O O . ILE A 1 140 ? 12.234 1.437 -15.017 1.00 96.88 140 ILE A O 1
ATOM 1072 N N . ASP A 1 141 ? 13.730 2.374 -16.390 1.00 95.69 141 ASP A N 1
ATOM 1073 C CA . ASP A 1 141 ? 14.053 1.128 -17.093 1.00 95.69 141 ASP A CA 1
ATOM 1074 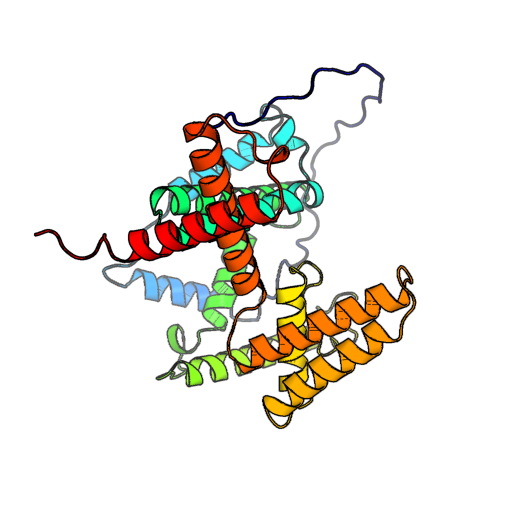C C . ASP A 1 141 ? 14.700 0.100 -16.161 1.00 95.69 141 ASP A C 1
ATOM 1076 O O . ASP A 1 141 ? 14.467 -1.102 -16.299 1.00 95.69 141 ASP A O 1
ATOM 1080 N N . ASP A 1 142 ? 15.529 0.548 -15.210 1.00 94.50 142 ASP A N 1
ATOM 1081 C CA . ASP A 1 142 ? 16.088 -0.334 -14.185 1.00 94.50 142 ASP A CA 1
ATOM 1082 C C . ASP A 1 142 ? 14.979 -0.868 -13.262 1.00 94.50 142 ASP A C 1
ATOM 1084 O O . ASP A 1 142 ? 14.987 -2.062 -12.956 1.00 94.50 142 ASP A O 1
ATOM 1088 N N . VAL A 1 143 ? 14.013 -0.030 -12.862 1.00 95.25 143 VAL A N 1
ATOM 1089 C CA . VAL A 1 143 ? 12.855 -0.433 -12.037 1.00 95.25 143 VAL A CA 1
ATOM 1090 C C . VAL A 1 143 ? 12.007 -1.480 -12.764 1.00 95.25 143 VAL A C 1
ATOM 1092 O O . VAL A 1 143 ? 11.787 -2.569 -12.228 1.00 95.25 143 VAL A O 1
ATOM 1095 N N . CYS A 1 144 ? 11.581 -1.188 -13.999 1.00 95.25 144 CYS A N 1
ATOM 1096 C CA . CYS A 1 144 ? 10.765 -2.082 -14.824 1.00 95.25 144 CYS A CA 1
ATOM 1097 C C . CYS A 1 144 ? 11.474 -3.413 -15.095 1.00 95.25 144 CYS A C 1
ATOM 1099 O O . CYS A 1 144 ? 10.878 -4.484 -14.962 1.00 95.25 144 CYS A O 1
ATOM 1101 N N . ARG A 1 145 ? 12.770 -3.372 -15.422 1.00 93.81 145 ARG A N 1
ATOM 1102 C CA . ARG A 1 145 ? 13.543 -4.588 -15.683 1.00 93.81 145 ARG A CA 1
ATOM 1103 C C . ARG A 1 145 ? 13.673 -5.468 -14.445 1.00 93.81 145 ARG A C 1
ATOM 1105 O O . ARG A 1 145 ? 13.461 -6.674 -14.551 1.00 93.81 145 ARG A O 1
ATOM 1112 N N . GLN A 1 146 ? 13.977 -4.892 -13.284 1.00 89.94 146 GLN A N 1
ATOM 1113 C CA . GLN A 1 146 ? 14.120 -5.661 -12.046 1.00 89.94 146 GLN A CA 1
ATOM 1114 C C . GLN A 1 146 ? 12.816 -6.335 -11.629 1.00 89.94 146 GLN A C 1
ATOM 1116 O O . GLN A 1 146 ? 12.825 -7.509 -11.249 1.00 89.94 146 GLN A O 1
AT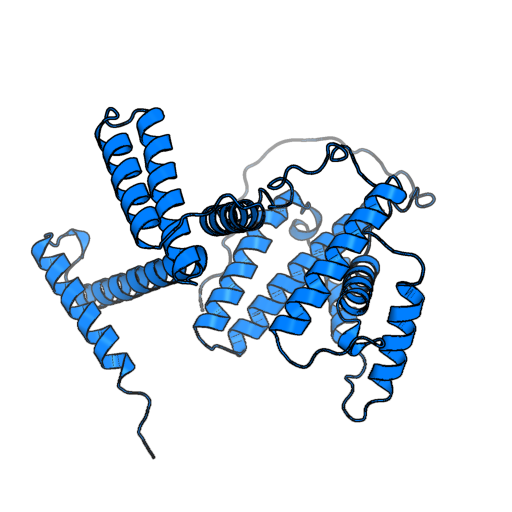OM 1121 N N . ILE A 1 147 ? 11.689 -5.614 -11.684 1.00 92.19 147 ILE A N 1
ATOM 1122 C CA . ILE A 1 147 ? 10.403 -6.221 -11.340 1.00 92.19 147 ILE A CA 1
ATOM 1123 C C . ILE A 1 147 ? 10.025 -7.305 -12.353 1.00 92.19 147 ILE A C 1
ATOM 1125 O O . ILE A 1 147 ? 9.587 -8.371 -11.926 1.00 92.19 147 ILE A O 1
ATOM 1129 N N . ASN A 1 148 ? 10.286 -7.102 -13.650 1.00 93.75 148 ASN A N 1
ATOM 1130 C CA . ASN A 1 148 ? 10.021 -8.108 -14.679 1.00 93.75 148 ASN A CA 1
ATOM 1131 C C . ASN A 1 148 ? 10.844 -9.387 -14.457 1.00 93.75 148 ASN A C 1
ATOM 1133 O O . ASN A 1 148 ? 10.282 -10.470 -14.312 1.00 93.75 148 ASN A O 1
ATOM 1137 N N . GLN A 1 149 ? 12.168 -9.266 -14.319 1.00 92.38 149 GLN A N 1
ATOM 1138 C CA . GLN A 1 149 ? 13.052 -10.402 -14.030 1.00 92.38 149 GLN A CA 1
ATOM 1139 C C . GLN A 1 149 ? 12.626 -11.149 -12.757 1.00 92.38 149 GLN A C 1
ATOM 1141 O O . GLN A 1 149 ? 12.554 -12.378 -12.734 1.00 92.38 149 GLN A O 1
ATOM 1146 N N . LYS A 1 150 ? 12.275 -10.413 -11.694 1.00 87.94 150 LYS A N 1
ATOM 1147 C CA . LYS A 1 150 ? 11.779 -10.987 -10.436 1.00 87.94 150 LYS A CA 1
ATOM 1148 C C . LYS A 1 150 ? 10.454 -11.725 -10.615 1.00 87.94 150 LYS A C 1
ATOM 1150 O O . LYS A 1 150 ? 10.271 -12.772 -9.994 1.00 87.94 150 LYS A O 1
ATOM 1155 N N . LEU A 1 151 ? 9.528 -11.191 -11.408 1.00 90.94 151 LEU A N 1
ATOM 1156 C CA . LEU A 1 151 ? 8.258 -11.847 -11.707 1.00 90.94 151 LEU A CA 1
ATOM 1157 C C . LEU A 1 151 ? 8.493 -13.124 -12.512 1.00 90.94 151 LEU A C 1
ATOM 1159 O O . LEU A 1 151 ? 8.010 -14.171 -12.091 1.00 90.94 151 LEU A O 1
ATOM 1163 N N . VAL A 1 152 ? 9.301 -13.081 -13.572 1.00 93.44 152 VAL A N 1
ATOM 1164 C CA . VAL A 1 152 ? 9.636 -14.267 -14.376 1.00 93.44 152 VAL A CA 1
ATOM 1165 C C . VAL A 1 152 ? 10.267 -15.356 -13.507 1.00 93.44 152 VAL A C 1
ATOM 1167 O O . VAL A 1 152 ? 9.769 -16.481 -13.454 1.00 93.44 152 VAL A O 1
ATOM 1170 N N . ARG A 1 153 ? 11.279 -15.001 -12.706 1.00 90.38 153 ARG A N 1
ATOM 1171 C CA . ARG A 1 153 ? 11.949 -15.925 -11.779 1.00 90.38 153 ARG A CA 1
ATOM 1172 C C . ARG A 1 153 ? 11.003 -16.546 -10.746 1.00 90.38 153 ARG A C 1
ATOM 1174 O O . ARG A 1 153 ? 11.164 -17.709 -10.381 1.00 90.38 153 ARG A O 1
ATOM 1181 N N . ARG A 1 154 ? 10.031 -15.782 -10.234 1.00 89.75 154 ARG A N 1
ATOM 1182 C CA . ARG A 1 154 ? 9.068 -16.244 -9.211 1.00 89.75 154 ARG A CA 1
ATOM 1183 C C . ARG A 1 154 ? 7.880 -17.013 -9.773 1.00 89.75 154 ARG A C 1
ATOM 1185 O O . ARG A 1 154 ? 7.150 -17.613 -8.984 1.00 89.75 154 ARG A O 1
ATOM 1192 N N . HIS A 1 155 ? 7.729 -17.057 -11.094 1.00 93.00 155 HIS A N 1
ATOM 1193 C CA . HIS A 1 155 ? 6.691 -17.823 -11.776 1.00 93.00 155 HIS A CA 1
ATOM 1194 C C . HIS A 1 155 ? 7.298 -18.878 -12.714 1.00 93.00 155 HIS A C 1
ATOM 1196 O O . HIS A 1 155 ? 6.972 -18.908 -13.901 1.00 93.00 155 HIS A O 1
ATOM 1202 N N . PRO A 1 1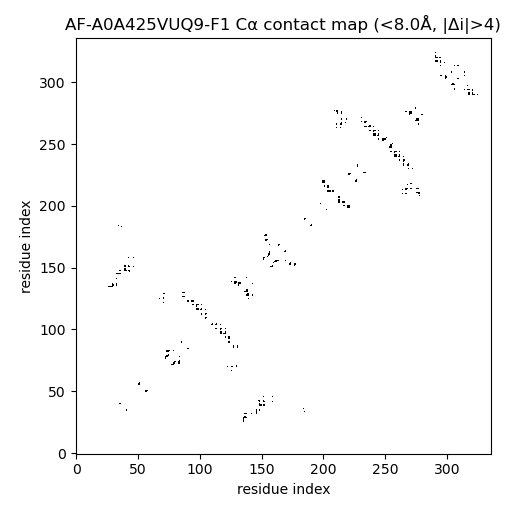56 ? 8.128 -19.813 -12.202 1.00 92.50 156 PRO A N 1
ATOM 1203 C CA . PRO A 1 156 ? 8.673 -20.894 -13.023 1.00 92.50 156 PRO A CA 1
ATOM 1204 C C . PRO A 1 156 ? 7.587 -21.855 -13.522 1.00 92.50 156 PRO A C 1
ATOM 1206 O O . PRO A 1 156 ? 7.870 -22.698 -14.357 1.00 92.50 156 PRO A O 1
ATOM 1209 N N . HIS A 1 157 ? 6.361 -21.750 -13.001 1.00 93.12 157 HIS A N 1
ATOM 1210 C CA . HIS A 1 157 ? 5.194 -22.490 -13.479 1.00 93.12 157 HIS A CA 1
ATOM 1211 C C . HIS A 1 157 ? 4.473 -21.815 -14.651 1.00 93.12 157 HIS A C 1
ATOM 1213 O O . HIS A 1 157 ? 3.592 -22.416 -15.256 1.00 93.12 157 HIS A O 1
ATOM 1219 N N . VAL A 1 158 ? 4.831 -20.566 -14.960 1.00 93.50 158 VAL A N 1
ATOM 1220 C CA . VAL A 1 158 ? 4.349 -19.836 -16.138 1.00 93.50 158 VAL A CA 1
ATOM 1221 C C . VAL A 1 158 ? 5.441 -19.784 -17.206 1.00 93.50 158 VAL A C 1
ATOM 1223 O O . VAL A 1 158 ? 5.165 -20.040 -18.372 1.00 93.50 158 VAL A O 1
ATOM 1226 N N . PHE A 1 159 ? 6.679 -19.476 -16.802 1.00 93.50 159 PHE A N 1
ATOM 1227 C CA . PHE A 1 159 ? 7.799 -19.186 -17.709 1.00 93.50 159 PHE A CA 1
ATOM 1228 C C . PHE A 1 159 ? 8.897 -20.263 -17.719 1.00 93.50 159 PHE A C 1
ATOM 1230 O O . PHE A 1 159 ? 9.960 -20.056 -18.296 1.00 93.50 159 PHE A O 1
ATOM 1237 N N . GLY A 1 160 ? 8.676 -21.391 -17.045 1.00 89.19 160 GLY A N 1
ATOM 1238 C CA . GLY A 1 160 ? 9.625 -22.501 -16.966 1.00 89.19 160 GLY A CA 1
ATOM 1239 C C . GLY A 1 160 ? 8.910 -23.849 -16.892 1.00 89.19 160 GLY A C 1
ATOM 1240 O O . GLY A 1 160 ? 7.775 -23.981 -17.341 1.00 89.19 160 GLY A O 1
ATOM 1241 N N . ASP A 1 161 ? 9.572 -24.841 -16.294 1.00 87.06 161 ASP A N 1
ATOM 1242 C CA . ASP A 1 161 ? 9.109 -26.237 -16.307 1.00 87.06 161 ASP A CA 1
ATOM 1243 C C . ASP A 1 161 ? 8.336 -26.665 -15.046 1.00 87.06 161 ASP A C 1
ATOM 1245 O O . ASP A 1 161 ? 7.976 -27.836 -14.900 1.00 87.06 161 ASP A O 1
ATOM 1249 N N . ALA A 1 162 ? 8.120 -25.763 -14.081 1.00 88.38 162 ALA A N 1
ATOM 1250 C CA . ALA A 1 162 ? 7.415 -26.137 -12.857 1.00 88.38 162 ALA A CA 1
ATOM 1251 C C . ALA A 1 162 ? 5.922 -26.363 -13.145 1.00 88.38 162 ALA A C 1
ATOM 1253 O O . ALA A 1 162 ? 5.306 -25.641 -13.917 1.00 88.38 162 ALA A O 1
ATOM 1254 N N . ALA A 1 163 ? 5.305 -27.337 -12.483 1.00 87.44 163 ALA A N 1
ATOM 1255 C CA . ALA A 1 163 ? 3.863 -27.534 -12.563 1.00 87.44 163 ALA A CA 1
ATOM 1256 C C . ALA A 1 163 ? 3.187 -26.932 -11.327 1.00 87.44 163 ALA A C 1
ATOM 1258 O O . ALA A 1 163 ? 3.608 -27.193 -10.200 1.00 87.44 163 ALA A O 1
ATOM 1259 N N . ALA A 1 164 ? 2.123 -26.160 -11.538 1.00 89.00 164 ALA A N 1
ATOM 1260 C CA . ALA A 1 164 ? 1.219 -25.709 -10.487 1.00 89.00 164 ALA A CA 1
ATOM 1261 C C . ALA A 1 164 ? -0.222 -25.941 -10.951 1.00 89.00 164 ALA A C 1
ATOM 1263 O O . ALA A 1 164 ? -0.580 -25.518 -12.049 1.00 89.00 164 ALA A O 1
ATOM 1264 N N . GLN A 1 165 ? -1.032 -26.632 -10.143 1.00 86.50 165 GLN A N 1
ATOM 1265 C CA . GLN A 1 165 ? -2.444 -26.899 -10.456 1.00 86.50 165 GLN A CA 1
ATOM 1266 C C . GLN A 1 165 ? -3.407 -26.238 -9.466 1.00 86.50 165 GLN A C 1
ATOM 1268 O O . GLN A 1 165 ? -4.612 -26.208 -9.702 1.00 86.50 165 GLN A O 1
ATOM 1273 N N . SER A 1 166 ? -2.882 -25.691 -8.371 1.00 85.25 166 SER A N 1
ATOM 1274 C CA . SER A 1 166 ? -3.649 -25.018 -7.330 1.00 85.25 166 SER A CA 1
ATOM 1275 C C . SER A 1 166 ? -2.899 -23.813 -6.763 1.00 85.25 166 SER A C 1
ATOM 1277 O O . SER A 1 166 ? -1.674 -23.711 -6.862 1.00 85.25 166 SER A O 1
ATOM 1279 N N . GLU A 1 167 ? -3.627 -22.917 -6.098 1.00 78.06 167 GLU A N 1
ATOM 1280 C CA . GLU A 1 167 ? -3.038 -21.794 -5.355 1.00 78.06 167 GLU A CA 1
ATOM 1281 C C . GLU A 1 167 ? -2.054 -22.266 -4.273 1.00 78.06 167 GLU A C 1
ATOM 1283 O O . GLU A 1 167 ? -1.032 -21.625 -4.026 1.00 78.06 167 GLU A O 1
ATOM 1288 N N . GLN A 1 168 ? -2.316 -23.427 -3.664 1.00 78.50 168 GLN A N 1
ATOM 1289 C CA . GLN A 1 168 ? -1.420 -24.032 -2.677 1.00 78.50 168 GLN A CA 1
ATOM 1290 C C . GLN A 1 168 ? -0.077 -24.435 -3.303 1.00 78.50 168 GLN A C 1
ATOM 1292 O O . GLN A 1 168 ? 0.976 -24.194 -2.705 1.00 78.50 168 GLN A O 1
ATOM 1297 N N . ASP A 1 169 ? -0.092 -24.986 -4.522 1.00 79.75 169 ASP A N 1
ATOM 1298 C CA . ASP A 1 169 ? 1.132 -25.315 -5.261 1.00 79.75 169 ASP A CA 1
ATOM 1299 C C . ASP A 1 169 ? 1.938 -24.053 -5.578 1.00 79.75 169 ASP A C 1
ATOM 1301 O O . ASP A 1 169 ? 3.153 -24.019 -5.361 1.00 79.75 169 ASP A O 1
ATOM 1305 N N . VAL A 1 170 ? 1.262 -22.984 -6.015 1.00 83.19 170 VAL A N 1
ATOM 1306 C CA . VAL A 1 170 ? 1.890 -21.677 -6.263 1.00 83.19 170 VAL A CA 1
ATOM 1307 C C . VAL A 1 170 ? 2.525 -21.133 -4.983 1.00 83.19 170 VAL A C 1
ATOM 1309 O O . VAL A 1 170 ? 3.678 -20.695 -5.009 1.00 83.19 170 VAL A O 1
ATOM 1312 N N . GLY A 1 171 ? 1.829 -21.224 -3.845 1.00 73.69 171 GLY A N 1
ATOM 1313 C CA . GLY A 1 171 ? 2.352 -20.814 -2.541 1.00 73.69 171 GLY A CA 1
ATOM 1314 C C . GLY A 1 171 ? 3.637 -21.551 -2.151 1.00 73.69 171 GLY A C 1
ATOM 1315 O O . GLY A 1 171 ? 4.603 -20.924 -1.700 1.00 73.69 171 GLY A O 1
ATOM 1316 N N . ARG A 1 172 ? 3.694 -22.870 -2.388 1.00 77.62 172 ARG A N 1
ATOM 1317 C CA . ARG A 1 172 ? 4.898 -23.688 -2.155 1.00 77.62 172 ARG A CA 1
ATOM 1318 C C . ARG A 1 172 ? 6.051 -23.295 -3.076 1.00 77.62 172 ARG A C 1
ATOM 1320 O O . ARG A 1 172 ? 7.161 -23.074 -2.591 1.00 77.62 172 ARG A O 1
ATOM 1327 N N . ILE A 1 173 ? 5.788 -23.151 -4.376 1.00 83.56 173 ILE A N 1
ATOM 1328 C CA . ILE A 1 173 ? 6.789 -22.715 -5.363 1.00 83.56 173 ILE A CA 1
ATOM 1329 C C . ILE A 1 173 ? 7.364 -21.354 -4.965 1.00 83.56 173 ILE A C 1
ATOM 1331 O O . ILE A 1 173 ? 8.578 -21.156 -4.977 1.00 83.56 173 ILE A O 1
ATOM 1335 N N . TRP A 1 174 ? 6.510 -20.421 -4.551 1.00 79.88 174 TRP A N 1
ATOM 1336 C CA . TRP A 1 174 ? 6.933 -19.082 -4.164 1.00 79.88 174 TRP A CA 1
ATOM 1337 C C . TRP A 1 174 ? 7.816 -19.079 -2.913 1.00 79.88 174 TRP A C 1
ATOM 1339 O O . TRP A 1 174 ? 8.814 -18.353 -2.858 1.00 79.88 174 TRP A O 1
ATOM 1349 N N . ALA A 1 175 ? 7.488 -19.909 -1.918 1.00 75.19 175 ALA A N 1
ATOM 1350 C CA . ALA A 1 175 ? 8.312 -20.089 -0.726 1.00 75.19 175 ALA A CA 1
ATOM 1351 C C . ALA A 1 175 ? 9.699 -20.663 -1.071 1.00 75.19 175 ALA A C 1
ATOM 1353 O O . ALA A 1 175 ? 10.712 -20.166 -0.565 1.00 75.19 175 ALA A O 1
ATOM 1354 N N . ASP A 1 176 ? 9.751 -21.649 -1.970 1.00 80.69 176 ASP A N 1
ATOM 1355 C CA . ASP A 1 176 ? 10.993 -22.257 -2.450 1.00 80.69 176 ASP A CA 1
ATOM 1356 C C . ASP A 1 176 ? 11.865 -21.272 -3.234 1.00 80.69 176 ASP A C 1
ATOM 1358 O O . ASP A 1 176 ? 13.058 -21.146 -2.944 1.00 80.69 176 ASP A O 1
ATOM 1362 N N . VAL A 1 177 ? 11.284 -20.519 -4.174 1.00 82.69 177 VAL A N 1
ATOM 1363 C CA . VAL A 1 177 ? 12.015 -19.493 -4.934 1.00 82.69 177 VAL A CA 1
ATOM 1364 C C . VAL A 1 177 ? 12.566 -18.422 -3.994 1.00 82.69 177 VAL A C 1
ATOM 1366 O O . VAL A 1 177 ? 13.746 -18.087 -4.071 1.00 82.69 177 VAL A O 1
ATOM 1369 N N . LYS A 1 178 ? 11.759 -17.928 -3.046 1.00 76.88 178 LYS A N 1
ATOM 1370 C CA . LYS A 1 178 ? 12.220 -16.943 -2.056 1.00 76.88 178 LYS A CA 1
ATOM 1371 C C . LYS A 1 178 ? 13.367 -17.450 -1.192 1.00 76.88 178 LYS A C 1
ATOM 1373 O O . LYS A 1 178 ? 14.215 -16.654 -0.798 1.00 76.88 178 LYS A O 1
ATOM 1378 N N . ARG A 1 179 ? 13.379 -18.739 -0.840 1.00 78.50 179 ARG A N 1
ATOM 1379 C CA . ARG A 1 179 ? 14.491 -19.335 -0.089 1.00 78.50 179 ARG A CA 1
ATOM 1380 C C . ARG A 1 179 ? 15.778 -19.300 -0.914 1.00 78.50 179 ARG A C 1
ATOM 1382 O O . ARG A 1 179 ? 16.772 -18.773 -0.427 1.00 78.50 179 ARG A O 1
ATOM 1389 N N . ARG A 1 180 ? 15.723 -19.749 -2.171 1.00 81.06 180 ARG A N 1
ATOM 1390 C CA . ARG A 1 180 ? 16.873 -19.724 -3.093 1.00 81.06 180 ARG A CA 1
ATOM 1391 C C . ARG A 1 180 ? 17.388 -18.306 -3.353 1.00 81.06 180 ARG A C 1
ATOM 1393 O O . ARG A 1 180 ? 18.591 -18.098 -3.404 1.00 81.06 180 ARG A O 1
ATOM 1400 N N . GLU A 1 181 ? 16.497 -17.317 -3.463 1.00 80.31 181 GLU A N 1
ATOM 1401 C CA . GLU A 1 181 ? 16.888 -15.902 -3.588 1.00 80.31 181 GLU A CA 1
ATOM 1402 C C . GLU A 1 181 ? 17.708 -15.421 -2.380 1.00 80.31 181 GLU A C 1
ATOM 1404 O O . GLU A 1 181 ? 18.694 -14.708 -2.559 1.00 80.31 181 GLU A O 1
ATOM 1409 N N . ARG A 1 182 ? 17.323 -15.807 -1.154 1.00 75.25 182 ARG A N 1
ATOM 1410 C CA . ARG A 1 182 ? 18.084 -15.465 0.061 1.00 75.25 182 ARG A CA 1
ATOM 1411 C C . ARG A 1 182 ? 19.448 -16.150 0.084 1.00 75.25 182 ARG A C 1
ATOM 1413 O O . ARG A 1 182 ? 20.443 -15.498 0.376 1.00 75.25 182 ARG A O 1
ATOM 1420 N N . GLU A 1 183 ? 19.495 -17.435 -0.261 1.00 76.94 183 GLU A N 1
ATOM 1421 C CA . GLU A 1 183 ? 20.745 -18.202 -0.354 1.00 76.94 183 GLU A CA 1
ATOM 1422 C C . GLU A 1 183 ? 21.705 -17.583 -1.383 1.00 76.94 183 GLU A C 1
ATOM 1424 O O . GLU A 1 183 ? 22.890 -17.416 -1.105 1.00 76.94 183 GLU A O 1
ATOM 1429 N N . ALA A 1 184 ? 21.187 -17.164 -2.541 1.00 77.25 184 ALA A N 1
ATOM 1430 C CA . ALA A 1 184 ? 21.979 -16.522 -3.584 1.00 77.25 184 ALA A CA 1
ATOM 1431 C C . ALA A 1 184 ? 22.493 -15.129 -3.174 1.00 77.25 184 ALA A C 1
ATOM 1433 O O . ALA A 1 184 ? 23.655 -14.817 -3.426 1.00 77.25 184 ALA A O 1
ATOM 1434 N N . ARG A 1 185 ? 21.672 -14.313 -2.493 1.00 72.88 185 ARG A N 1
ATOM 1435 C CA . ARG A 1 185 ? 22.109 -13.026 -1.911 1.00 72.88 185 ARG A CA 1
ATOM 1436 C C . ARG A 1 185 ? 23.247 -13.215 -0.913 1.00 72.88 185 ARG A C 1
ATOM 1438 O O . ARG A 1 185 ? 24.256 -12.524 -1.001 1.00 72.88 185 ARG A O 1
ATOM 1445 N N . ALA A 1 186 ? 23.098 -14.181 -0.005 1.00 71.75 186 ALA A N 1
ATOM 1446 C CA . ALA A 1 186 ? 24.124 -14.504 0.980 1.00 71.75 186 ALA A CA 1
ATOM 1447 C C . ALA A 1 186 ? 25.432 -14.961 0.309 1.00 71.75 186 ALA A C 1
ATOM 1449 O O . ALA A 1 186 ? 26.513 -14.546 0.719 1.00 71.75 186 ALA A O 1
ATOM 1450 N N . ALA A 1 187 ? 25.341 -15.764 -0.755 1.00 74.25 187 ALA A N 1
ATOM 1451 C CA . ALA A 1 187 ? 26.503 -16.246 -1.499 1.00 74.25 187 ALA A CA 1
ATOM 1452 C C . ALA A 1 187 ? 27.251 -15.142 -2.270 1.00 74.25 187 ALA A C 1
ATOM 1454 O O . ALA A 1 187 ? 28.458 -15.259 -2.470 1.00 74.25 187 ALA A O 1
ATOM 1455 N N . MET A 1 188 ? 26.564 -14.077 -2.698 1.00 68.06 188 MET A N 1
ATOM 1456 C CA . MET A 1 188 ? 27.163 -12.978 -3.471 1.00 68.06 188 MET A CA 1
ATOM 1457 C C . MET A 1 188 ? 27.751 -11.856 -2.611 1.00 68.06 188 MET A C 1
ATOM 1459 O O . MET A 1 188 ? 28.293 -10.897 -3.153 1.00 68.06 188 MET A O 1
ATOM 1463 N N . GLY A 1 189 ? 27.666 -11.949 -1.281 1.00 60.47 189 GLY A N 1
ATOM 1464 C CA . GLY A 1 189 ? 28.184 -10.909 -0.387 1.00 60.47 189 GLY A CA 1
ATOM 1465 C C . GLY A 1 189 ? 27.455 -9.563 -0.505 1.00 60.47 189 GLY A C 1
ATOM 1466 O O . GLY A 1 189 ? 27.859 -8.602 0.139 1.00 60.47 189 GLY A O 1
ATOM 1467 N N . GLU A 1 190 ? 26.365 -9.494 -1.278 1.00 54.09 190 GLU A N 1
ATOM 1468 C CA . GLU A 1 190 ? 25.451 -8.349 -1.386 1.00 54.09 190 GLU A CA 1
ATOM 1469 C C . GLU A 1 190 ? 24.455 -8.316 -0.220 1.00 54.09 190 GLU A C 1
ATOM 1471 O O . GLU A 1 190 ? 23.245 -8.143 -0.390 1.00 54.09 190 GLU A O 1
ATOM 1476 N N . GLY A 1 191 ? 24.953 -8.515 0.992 1.00 45.12 191 GLY A N 1
ATOM 1477 C CA . GLY A 1 191 ? 24.248 -8.010 2.149 1.00 45.12 191 GLY A CA 1
ATOM 1478 C C . GLY A 1 191 ? 24.911 -6.693 2.530 1.00 45.12 191 GLY A C 1
ATOM 1479 O O . GLY A 1 191 ? 26.121 -6.634 2.741 1.00 45.12 191 GLY A O 1
ATOM 1480 N N . GLY A 1 192 ? 24.129 -5.616 2.557 1.00 39.53 192 GLY A N 1
ATOM 1481 C CA . GLY A 1 192 ? 24.567 -4.351 3.142 1.00 39.53 192 GLY A CA 1
ATOM 1482 C C . GLY A 1 192 ? 24.817 -4.503 4.646 1.00 39.53 192 GLY A C 1
ATOM 1483 O O . GLY A 1 192 ? 24.910 -5.609 5.163 1.00 39.53 192 GLY A O 1
ATOM 1484 N N . ALA A 1 193 ? 24.852 -3.401 5.394 1.00 37.53 193 ALA A N 1
ATOM 1485 C CA . ALA A 1 193 ? 24.958 -3.430 6.861 1.00 37.53 193 ALA A CA 1
ATOM 1486 C C . ALA A 1 193 ? 23.892 -4.314 7.580 1.00 37.53 193 ALA A C 1
ATOM 1488 O O . ALA A 1 193 ? 24.029 -4.570 8.772 1.00 37.53 193 ALA A O 1
ATOM 1489 N N . ASP A 1 194 ? 22.904 -4.836 6.842 1.00 40.06 194 ASP A N 1
ATOM 1490 C CA . ASP A 1 194 ? 21.936 -5.884 7.194 1.00 40.06 194 ASP A CA 1
ATOM 1491 C C . ASP A 1 194 ? 22.456 -7.345 7.054 1.00 40.06 194 ASP A C 1
ATOM 1493 O O . ASP A 1 194 ? 21.662 -8.275 6.965 1.00 40.06 194 ASP A O 1
ATOM 1497 N N . THR A 1 195 ? 23.775 -7.605 7.030 1.00 40.03 195 THR A N 1
ATOM 1498 C CA . THR A 1 195 ? 24.362 -8.977 7.054 1.00 40.03 195 THR A CA 1
ATOM 1499 C C . THR A 1 195 ? 24.469 -9.613 8.439 1.00 40.03 195 THR A C 1
ATOM 1501 O O . THR A 1 195 ? 25.109 -10.658 8.590 1.00 40.03 195 THR A O 1
ATOM 1504 N N . ALA A 1 196 ? 23.859 -9.035 9.474 1.00 36.50 196 ALA A N 1
ATOM 1505 C CA . ALA A 1 196 ? 23.390 -9.913 10.543 1.00 36.50 196 ALA A CA 1
ATOM 1506 C C . ALA A 1 196 ? 22.412 -10.908 9.886 1.00 36.50 196 ALA A C 1
ATOM 1508 O O . ALA A 1 196 ? 21.753 -10.522 8.922 1.00 36.50 196 ALA A O 1
ATOM 1509 N N . PRO A 1 197 ? 22.324 -12.185 10.298 1.00 43.38 197 PRO A N 1
ATOM 1510 C CA . PRO A 1 197 ? 21.221 -13.013 9.820 1.00 43.38 197 PRO A CA 1
ATOM 1511 C C . PRO A 1 197 ? 19.943 -12.205 10.051 1.00 43.38 197 PRO A C 1
ATOM 1513 O O . PRO A 1 197 ? 19.675 -11.911 11.214 1.00 43.38 197 PRO A O 1
ATOM 1516 N N . GLU A 1 198 ? 19.255 -11.776 8.974 1.00 51.69 198 GLU A N 1
ATOM 1517 C CA . GLU A 1 198 ? 18.000 -11.019 9.074 1.00 51.69 198 GLU A CA 1
ATOM 1518 C C . GLU A 1 198 ? 17.186 -11.746 10.138 1.00 51.69 198 GLU A C 1
ATOM 1520 O O . GLU A 1 198 ? 16.819 -12.917 9.960 1.00 51.69 198 GLU A O 1
ATOM 1525 N N . GLY A 1 199 ? 16.984 -11.094 11.283 1.00 57.78 199 GLY A N 1
ATOM 1526 C CA . GLY A 1 199 ? 16.095 -11.595 12.302 1.00 57.78 199 GLY A CA 1
ATOM 1527 C C . GLY A 1 199 ? 14.785 -11.935 11.610 1.00 57.78 199 GLY A C 1
ATOM 1528 O O . GLY A 1 199 ? 14.401 -11.300 10.626 1.00 57.78 199 GLY A O 1
ATOM 1529 N N . LEU A 1 200 ? 14.083 -12.958 12.092 1.00 69.31 200 LEU A N 1
ATOM 1530 C CA . LEU A 1 200 ? 12.834 -13.435 11.485 1.00 69.31 200 LEU A CA 1
ATOM 1531 C C . LEU A 1 200 ? 11.875 -12.289 11.077 1.00 69.31 200 LEU A C 1
ATOM 1533 O O . LEU A 1 200 ? 11.150 -12.394 10.080 1.00 69.31 200 LEU A O 1
ATOM 1537 N N . LEU A 1 201 ? 11.915 -11.194 11.842 1.00 75.31 201 LEU A N 1
ATOM 1538 C CA . LEU A 1 201 ? 11.101 -9.993 11.705 1.00 75.31 201 LEU A CA 1
ATOM 1539 C C . LEU A 1 201 ? 11.755 -8.843 10.915 1.00 75.31 201 LEU A C 1
ATOM 1541 O O . LEU A 1 201 ? 11.025 -7.967 10.467 1.00 75.31 201 LEU A O 1
ATOM 1545 N N . ASP A 1 202 ? 13.068 -8.854 10.662 1.00 67.88 202 ASP A N 1
ATOM 1546 C CA . ASP A 1 202 ? 13.787 -7.766 9.964 1.00 67.88 202 ASP A CA 1
ATOM 1547 C C . ASP A 1 202 ? 13.313 -7.590 8.513 1.00 67.88 202 ASP A C 1
ATOM 1549 O O . ASP A 1 202 ? 13.360 -6.506 7.941 1.00 67.88 202 ASP A O 1
ATOM 1553 N N . SER A 1 203 ? 12.739 -8.648 7.938 1.00 66.62 203 SER A N 1
ATOM 1554 C CA . SER A 1 203 ? 12.093 -8.614 6.621 1.00 66.62 203 SER A CA 1
ATOM 1555 C C . SER A 1 203 ? 10.687 -7.984 6.603 1.00 66.62 203 SER A C 1
ATOM 1557 O O . SER A 1 203 ? 10.034 -7.989 5.551 1.00 66.62 203 SER A O 1
ATOM 1559 N N . VAL A 1 204 ? 10.169 -7.504 7.741 1.00 76.06 204 VAL A N 1
ATOM 1560 C CA . VAL A 1 204 ? 8.921 -6.729 7.815 1.00 76.06 204 VAL A CA 1
ATOM 1561 C C . VAL A 1 204 ? 9.271 -5.238 7.721 1.00 76.06 204 VAL A C 1
ATOM 1563 O O . VAL A 1 204 ? 9.911 -4.711 8.629 1.00 76.06 204 VAL A O 1
ATOM 1566 N N . PRO A 1 205 ? 8.867 -4.528 6.647 1.00 73.31 205 PRO A N 1
ATOM 1567 C CA . PRO A 1 205 ? 9.232 -3.126 6.486 1.00 73.31 205 PRO A CA 1
ATOM 1568 C C . PRO A 1 205 ? 8.695 -2.254 7.624 1.00 73.31 205 PRO A C 1
ATOM 1570 O O . PRO A 1 205 ? 7.506 -2.299 7.960 1.00 73.31 205 PRO A O 1
ATOM 1573 N N . ARG A 1 206 ? 9.577 -1.414 8.175 1.00 75.06 206 ARG A N 1
ATOM 1574 C CA . ARG A 1 206 ? 9.245 -0.475 9.258 1.00 75.06 206 ARG A CA 1
ATOM 1575 C C . ARG A 1 206 ? 8.262 0.620 8.835 1.00 75.06 206 ARG A C 1
ATOM 1577 O O . ARG A 1 206 ? 7.567 1.154 9.686 1.00 75.06 206 ARG A O 1
ATOM 1584 N N . SER A 1 207 ? 8.187 0.913 7.537 1.00 74.75 207 SER A N 1
ATOM 1585 C CA . SER A 1 207 ? 7.310 1.929 6.941 1.00 74.75 207 SER A CA 1
ATOM 1586 C C . SER A 1 207 ? 5.862 1.477 6.730 1.00 74.75 207 SER A C 1
ATOM 1588 O O . SER A 1 207 ? 5.041 2.262 6.267 1.00 74.75 207 SER A O 1
ATOM 1590 N N . LEU A 1 208 ? 5.529 0.215 7.024 1.00 77.19 208 LEU A N 1
ATOM 1591 C CA . LEU A 1 208 ? 4.146 -0.247 6.915 1.00 77.19 208 LEU A CA 1
ATOM 1592 C C . LEU A 1 208 ? 3.254 0.405 7.986 1.00 77.19 208 LEU A C 1
ATOM 1594 O O . LEU A 1 208 ? 3.715 0.604 9.112 1.00 77.19 208 LEU A O 1
ATOM 1598 N N . PRO A 1 209 ? 1.964 0.640 7.678 1.00 85.88 209 PRO A N 1
ATOM 1599 C CA . PRO A 1 209 ? 0.955 0.965 8.681 1.00 85.88 209 PRO A CA 1
ATOM 1600 C C . PRO A 1 209 ? 0.974 -0.035 9.838 1.00 85.88 209 PRO A C 1
ATOM 1602 O O . PRO A 1 209 ? 1.196 -1.232 9.631 1.00 85.88 209 PRO A O 1
ATOM 1605 N N . ALA A 1 210 ? 0.741 0.452 11.057 1.00 90.81 210 ALA A N 1
ATOM 1606 C CA . ALA A 1 210 ? 0.991 -0.310 12.279 1.00 90.81 210 ALA A CA 1
ATOM 1607 C C . ALA A 1 210 ? 0.219 -1.641 12.343 1.00 90.81 210 ALA A C 1
ATOM 1609 O O . ALA A 1 210 ? 0.797 -2.651 12.746 1.00 90.81 210 ALA A O 1
ATOM 1610 N N . LEU A 1 211 ? -1.047 -1.687 11.903 1.00 93.06 211 LEU A N 1
ATOM 1611 C CA . LEU A 1 211 ? -1.835 -2.928 11.930 1.00 93.06 211 LEU A CA 1
ATOM 1612 C C . LEU A 1 211 ? -1.316 -3.941 10.911 1.00 93.06 211 LEU A C 1
ATOM 1614 O O . LEU A 1 211 ? -1.121 -5.109 11.242 1.00 93.06 211 LEU A O 1
ATOM 1618 N N . LEU A 1 212 ? -1.011 -3.489 9.693 1.00 86.88 212 LEU A N 1
ATOM 1619 C CA . LEU A 1 212 ? -0.434 -4.344 8.657 1.00 86.88 212 LEU A CA 1
ATOM 1620 C C . LEU A 1 212 ? 0.962 -4.853 9.050 1.00 86.88 212 LEU A C 1
ATOM 1622 O O . LEU A 1 212 ? 1.305 -6.014 8.813 1.00 86.88 212 LEU A O 1
ATOM 1626 N N . GLN A 1 213 ? 1.777 -3.997 9.664 1.00 90.25 213 GLN A N 1
ATOM 1627 C CA . GLN A 1 213 ? 3.080 -4.371 10.200 1.00 90.25 213 GLN A CA 1
ATOM 1628 C C . GLN A 1 213 ? 2.942 -5.434 11.293 1.00 90.25 213 GLN A C 1
ATOM 1630 O O . GLN A 1 213 ? 3.602 -6.471 11.218 1.00 90.25 213 GLN A O 1
ATOM 1635 N N . CYS A 1 214 ? 2.052 -5.205 12.260 1.00 94.38 214 CYS A N 1
ATOM 1636 C CA . CYS A 1 214 ? 1.731 -6.138 13.335 1.00 94.38 214 CYS A CA 1
ATOM 1637 C C . CYS A 1 214 ? 1.287 -7.502 12.788 1.00 94.38 214 CYS A C 1
ATOM 1639 O O . CYS A 1 214 ? 1.814 -8.537 13.202 1.00 94.38 214 CYS A O 1
ATOM 1641 N N . GLN A 1 215 ? 0.374 -7.512 11.814 1.00 92.38 215 GLN A N 1
ATOM 1642 C CA . GLN A 1 215 ? -0.127 -8.739 11.200 1.00 92.38 215 GLN A CA 1
ATOM 1643 C C . GLN A 1 215 ? 1.006 -9.518 10.515 1.00 92.38 215 GLN A C 1
ATOM 1645 O O . GLN A 1 215 ? 1.148 -10.721 10.735 1.00 92.38 215 GLN A O 1
ATOM 1650 N N . LYS A 1 216 ? 1.898 -8.836 9.780 1.00 87.00 216 LYS A N 1
ATOM 1651 C CA . LYS A 1 216 ? 3.072 -9.476 9.160 1.00 87.00 216 LYS A CA 1
ATOM 1652 C C . LYS A 1 216 ? 4.084 -9.993 10.176 1.00 87.00 216 LYS A C 1
ATOM 1654 O O . LYS A 1 216 ? 4.640 -11.067 9.953 1.00 87.00 216 LYS A O 1
ATOM 1659 N N . ILE A 1 217 ? 4.347 -9.255 11.256 1.00 91.25 217 ILE A N 1
ATOM 1660 C CA . ILE A 1 217 ? 5.217 -9.710 12.353 1.00 91.25 217 ILE A CA 1
ATOM 1661 C C . ILE A 1 217 ? 4.676 -11.024 12.916 1.00 91.25 217 ILE A C 1
ATOM 1663 O O . ILE A 1 217 ? 5.405 -12.017 12.975 1.00 91.25 217 ILE A O 1
ATOM 1667 N N . SER A 1 218 ? 3.384 -11.045 13.237 1.00 92.38 218 SER A N 1
ATOM 1668 C CA . SER A 1 218 ? 2.708 -12.223 13.767 1.00 92.38 218 SER A CA 1
ATOM 1669 C C . SER A 1 218 ? 2.750 -13.413 12.800 1.00 92.38 218 SER A C 1
ATOM 1671 O O . SER A 1 218 ? 3.169 -14.503 13.182 1.00 92.38 218 SER A O 1
ATOM 1673 N N . GLU A 1 219 ? 2.443 -13.214 11.514 1.00 88.38 219 GLU A N 1
ATOM 1674 C CA . GLU A 1 219 ? 2.548 -14.269 10.494 1.00 88.38 219 GLU A CA 1
ATOM 1675 C C . GLU A 1 219 ? 3.953 -14.879 10.403 1.00 88.38 219 GLU A C 1
ATOM 1677 O O . GLU A 1 219 ? 4.105 -16.071 10.118 1.00 88.38 219 GLU A O 1
ATOM 1682 N N . ARG A 1 220 ? 5.006 -14.074 10.596 1.00 86.62 220 ARG A N 1
ATOM 1683 C CA . ARG A 1 220 ? 6.381 -14.587 10.598 1.00 86.62 220 ARG A CA 1
ATOM 1684 C C . ARG A 1 220 ? 6.683 -15.384 11.855 1.00 86.62 220 ARG A C 1
ATOM 1686 O O . ARG A 1 220 ? 7.260 -16.462 11.721 1.00 86.62 220 ARG A O 1
ATOM 1693 N N . ALA A 1 221 ? 6.279 -14.892 13.024 1.00 88.00 221 ALA A N 1
ATOM 1694 C CA . ALA A 1 221 ? 6.421 -15.612 14.286 1.00 88.00 221 ALA A CA 1
ATOM 1695 C C . ALA A 1 221 ? 5.712 -16.979 14.229 1.00 88.00 221 ALA A C 1
ATOM 1697 O O . ALA A 1 221 ? 6.342 -18.010 14.476 1.00 88.00 221 ALA A O 1
ATOM 1698 N N . ALA A 1 222 ? 4.469 -17.000 13.741 1.00 88.69 222 ALA A N 1
ATOM 1699 C CA . ALA A 1 222 ? 3.682 -18.210 13.518 1.00 88.69 222 ALA A CA 1
ATOM 1700 C C . ALA A 1 222 ? 4.387 -19.218 12.599 1.00 88.69 222 ALA A C 1
ATOM 1702 O O . ALA A 1 222 ? 4.504 -20.400 12.921 1.00 88.69 222 ALA A O 1
ATOM 1703 N N . ARG A 1 223 ? 4.943 -18.756 11.470 1.00 82.81 223 ARG A N 1
ATOM 1704 C CA . ARG A 1 223 ? 5.708 -19.612 10.541 1.00 82.81 223 ARG A CA 1
ATOM 1705 C C . ARG A 1 223 ? 6.974 -20.210 11.154 1.00 82.81 223 ARG A C 1
ATOM 1707 O O . ARG A 1 223 ? 7.435 -21.238 10.666 1.00 82.81 223 ARG A O 1
ATOM 1714 N N . ALA A 1 224 ? 7.541 -19.579 12.179 1.00 83.19 224 ALA A N 1
ATOM 1715 C CA . ALA A 1 224 ? 8.669 -20.118 12.934 1.00 83.19 224 ALA A CA 1
ATOM 1716 C C . ALA A 1 224 ? 8.243 -21.063 14.073 1.00 83.19 224 ALA A C 1
ATOM 1718 O O . ALA A 1 224 ? 9.103 -21.575 14.786 1.00 83.19 224 ALA A O 1
ATOM 1719 N N . GLY A 1 225 ? 6.940 -21.316 14.230 1.00 87.44 225 GLY A N 1
ATOM 1720 C CA . GLY A 1 225 ? 6.381 -22.197 15.253 1.00 87.44 225 GLY A CA 1
ATOM 1721 C C . GLY A 1 225 ? 5.968 -21.488 16.543 1.00 87.44 225 GLY A C 1
ATOM 1722 O O 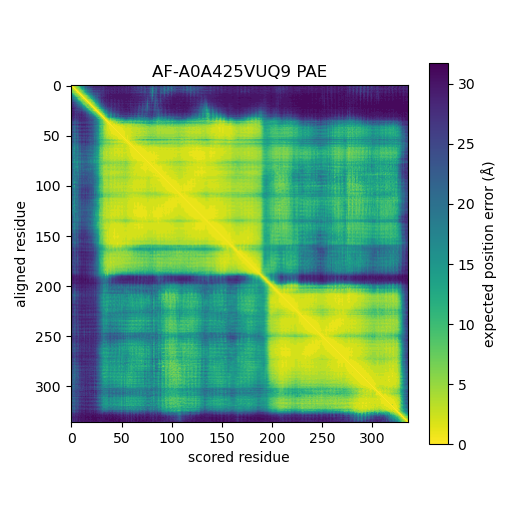. GLY A 1 225 ? 5.561 -22.166 17.482 1.00 87.44 225 GLY A O 1
ATOM 1723 N N . PHE A 1 226 ? 6.054 -20.155 16.606 1.00 91.19 226 PHE A N 1
ATOM 1724 C CA . PHE A 1 226 ? 5.513 -19.377 17.720 1.00 91.19 226 PHE A CA 1
ATOM 1725 C C . PHE A 1 226 ? 4.054 -19.017 17.421 1.00 91.19 226 PHE A C 1
ATOM 1727 O O . PHE A 1 226 ? 3.771 -17.989 16.809 1.00 91.19 226 PHE A O 1
ATOM 1734 N N . GLU A 1 227 ? 3.146 -19.924 17.776 1.00 93.88 227 GLU A N 1
ATOM 1735 C CA . GLU A 1 227 ? 1.731 -19.880 17.403 1.00 93.88 227 GLU A CA 1
ATOM 1736 C C . GLU A 1 227 ? 0.843 -20.366 18.559 1.00 93.88 227 GLU A C 1
ATOM 1738 O O . GLU A 1 227 ? 1.262 -21.206 19.361 1.00 93.88 227 GLU A O 1
ATOM 1743 N N . TRP A 1 228 ? -0.382 -19.842 18.632 1.00 93.94 228 TRP A N 1
ATOM 1744 C CA . TRP A 1 228 ? -1.400 -20.280 19.590 1.00 93.94 228 TRP A CA 1
ATOM 1745 C C . TRP A 1 228 ? -1.941 -21.676 19.227 1.00 93.94 228 TRP A C 1
ATOM 1747 O O . TRP A 1 228 ? -1.891 -22.100 18.073 1.00 93.94 228 TRP A O 1
ATOM 1757 N N . ALA A 1 229 ? -2.460 -22.428 20.203 1.00 93.81 229 ALA A N 1
ATOM 1758 C CA . ALA A 1 229 ? -3.013 -23.759 19.929 1.00 93.81 229 ALA A CA 1
ATOM 1759 C C . ALA A 1 229 ? -4.447 -23.690 19.375 1.00 93.81 229 ALA A C 1
ATOM 1761 O O . ALA A 1 229 ? -4.880 -24.596 18.657 1.00 93.81 229 ALA A O 1
ATOM 1762 N N . SER A 1 230 ? -5.178 -22.622 19.694 1.00 94.25 230 SER A N 1
ATOM 1763 C CA . SER A 1 230 ? -6.553 -22.395 19.267 1.00 94.25 230 SER A CA 1
ATOM 1764 C C . SER A 1 230 ? -6.913 -20.907 19.232 1.00 94.25 230 SER A C 1
ATOM 1766 O O . SER A 1 230 ? -6.272 -20.081 19.876 1.00 94.25 230 SER A O 1
ATOM 1768 N N . GLU A 1 231 ? -8.002 -20.579 18.534 1.00 92.88 231 GLU A N 1
ATOM 1769 C CA . GLU A 1 231 ? -8.585 -19.229 18.507 1.00 92.88 231 GLU A CA 1
ATOM 1770 C C . GLU A 1 231 ? -8.984 -18.743 19.913 1.00 92.88 231 GLU A C 1
ATOM 1772 O O . GLU A 1 231 ? -8.823 -17.568 20.241 1.00 92.88 231 GLU A O 1
ATOM 1777 N N . ALA A 1 232 ? -9.452 -19.656 20.772 1.00 95.81 232 ALA A N 1
ATOM 1778 C CA . ALA A 1 232 ? -9.802 -19.342 22.155 1.00 95.81 232 ALA A CA 1
ATOM 1779 C C . ALA A 1 232 ? -8.589 -18.831 22.950 1.00 95.81 232 ALA A C 1
ATOM 1781 O O . ALA A 1 232 ? -8.723 -17.866 23.697 1.00 95.81 232 ALA A O 1
ATOM 1782 N N . ASP A 1 233 ? -7.402 -19.402 22.722 1.00 96.00 233 ASP A N 1
ATOM 1783 C CA . ASP A 1 233 ? -6.174 -18.963 23.395 1.00 96.00 233 ASP A CA 1
ATOM 1784 C C . ASP A 1 233 ? -5.775 -17.535 22.982 1.00 96.00 233 ASP A C 1
ATOM 1786 O O . ASP A 1 233 ? -5.215 -16.784 23.781 1.00 96.00 233 ASP A O 1
ATOM 1790 N N . VAL A 1 234 ? -6.085 -17.127 21.745 1.00 95.81 234 VAL A N 1
ATOM 1791 C CA . VAL A 1 234 ? -5.838 -15.755 21.270 1.00 95.81 234 VAL A CA 1
ATOM 1792 C C . VAL A 1 234 ? -6.774 -14.771 21.977 1.00 95.81 234 VAL A C 1
ATOM 1794 O O . VAL A 1 234 ? -6.350 -13.697 22.405 1.00 95.81 234 VAL A O 1
ATOM 1797 N N . TRP A 1 235 ? -8.045 -15.139 22.154 1.00 97.94 235 TRP A N 1
ATOM 1798 C CA . TRP A 1 235 ? -9.001 -14.333 22.918 1.00 97.94 235 TRP A CA 1
ATOM 1799 C C . TRP A 1 235 ? -8.657 -14.260 24.409 1.00 97.94 235 TRP A C 1
ATOM 1801 O O . TRP A 1 235 ? -8.810 -13.198 25.021 1.00 97.94 235 TRP A O 1
ATOM 1811 N N . ASP A 1 236 ? -8.143 -15.345 24.987 1.00 97.75 236 ASP A N 1
ATOM 1812 C CA . ASP A 1 236 ? -7.622 -15.348 26.353 1.00 97.75 236 ASP A CA 1
ATOM 1813 C C . ASP A 1 236 ? -6.422 -14.398 26.494 1.00 97.75 236 ASP A C 1
ATOM 1815 O O . ASP A 1 236 ? -6.331 -13.682 27.499 1.00 97.75 236 ASP A O 1
ATOM 1819 N N . GLN A 1 237 ? -5.566 -14.304 25.467 1.00 97.12 237 GLN A N 1
ATOM 1820 C CA . GLN A 1 237 ? -4.493 -13.309 25.415 1.00 97.12 237 GLN A CA 1
ATOM 1821 C C . GLN A 1 237 ? -5.050 -11.881 25.399 1.00 97.12 237 GLN A C 1
ATOM 1823 O O . GLN A 1 237 ? -4.649 -11.076 26.234 1.00 97.12 237 GLN A O 1
ATOM 1828 N N . VAL A 1 238 ? -6.045 -11.572 24.554 1.00 97.81 238 VAL A N 1
ATOM 1829 C CA . VAL A 1 238 ? -6.718 -10.252 24.551 1.00 97.81 238 VAL A CA 1
ATOM 1830 C C . VAL A 1 238 ? -7.265 -9.906 25.942 1.00 97.81 238 VAL A C 1
ATOM 1832 O O . VAL A 1 238 ? -7.167 -8.764 26.398 1.00 97.81 238 VAL A O 1
ATOM 1835 N N . ALA A 1 239 ? -7.839 -10.887 26.643 1.00 97.88 239 ALA A N 1
ATOM 1836 C CA . ALA A 1 239 ? -8.318 -10.696 28.005 1.00 97.88 239 ALA A CA 1
ATOM 1837 C C . ALA A 1 239 ? -7.178 -10.468 29.015 1.00 97.88 239 ALA A C 1
ATOM 1839 O O . ALA A 1 239 ? -7.404 -9.773 30.006 1.00 97.88 239 ALA A O 1
ATOM 1840 N N . SER A 1 240 ? -5.987 -11.036 28.790 1.00 97.31 240 SER A N 1
ATOM 1841 C CA . SER A 1 240 ? -4.783 -10.766 29.590 1.00 97.31 240 SER A CA 1
ATOM 1842 C C . SER A 1 240 ? -4.275 -9.349 29.392 1.00 97.31 240 SER A C 1
ATOM 1844 O O . SER A 1 240 ? -4.244 -8.610 30.373 1.00 97.31 240 SER A O 1
ATOM 1846 N N . GLU A 1 241 ? -4.027 -8.932 28.149 1.00 97.75 241 GLU A N 1
ATOM 1847 C CA . GLU A 1 241 ? -3.517 -7.582 27.852 1.00 97.75 241 GLU A CA 1
ATOM 1848 C C . GLU A 1 241 ? -4.464 -6.500 28.371 1.00 97.75 241 GLU A C 1
ATOM 1850 O O . GLU A 1 241 ? -4.063 -5.461 28.888 1.00 97.75 241 GLU A O 1
ATOM 1855 N N . ARG A 1 242 ? -5.776 -6.760 28.317 1.00 97.81 242 ARG A N 1
ATOM 1856 C CA . ARG A 1 242 ? -6.761 -5.858 28.913 1.00 97.81 242 ARG A CA 1
ATOM 1857 C C . ARG A 1 242 ? -6.575 -5.711 30.428 1.00 97.81 242 ARG A C 1
ATOM 1859 O O . ARG A 1 242 ? -6.749 -4.608 30.943 1.00 97.81 242 ARG A O 1
ATOM 1866 N N . ARG A 1 243 ? -6.295 -6.800 31.151 1.00 98.12 243 ARG A N 1
ATOM 1867 C CA . ARG A 1 243 ? -6.065 -6.751 32.606 1.00 98.12 243 ARG A CA 1
ATOM 1868 C C . ARG A 1 243 ? -4.772 -6.009 32.934 1.00 98.12 243 ARG A C 1
ATOM 1870 O O . ARG A 1 243 ? -4.766 -5.253 33.901 1.00 98.12 243 ARG A O 1
ATOM 1877 N N . GLU A 1 244 ? -3.726 -6.200 32.135 1.00 97.06 244 GLU A N 1
ATOM 1878 C CA . GLU A 1 244 ? -2.437 -5.509 32.279 1.00 97.06 244 GLU A CA 1
ATOM 1879 C C . GLU A 1 244 ? -2.617 -4.000 32.043 1.00 97.06 244 GLU A C 1
ATOM 1881 O O . GLU A 1 244 ? -2.337 -3.191 32.932 1.00 97.06 244 GLU A O 1
ATOM 1886 N N . LEU A 1 245 ? -3.312 -3.619 30.966 1.00 97.44 245 LEU A N 1
ATOM 1887 C CA . LEU A 1 245 ? -3.747 -2.242 30.723 1.00 97.44 245 LEU A CA 1
ATOM 1888 C C . LEU A 1 245 ? -4.569 -1.651 31.882 1.00 97.44 245 LEU A C 1
ATOM 1890 O O . LEU A 1 245 ? -4.417 -0.478 32.227 1.00 97.44 245 LEU A O 1
ATOM 1894 N N . GLU A 1 246 ? -5.505 -2.408 32.458 1.00 97.12 246 GLU A N 1
ATOM 1895 C CA . GLU A 1 246 ? -6.349 -1.951 33.571 1.00 97.12 246 GLU A CA 1
ATOM 1896 C C . GLU A 1 246 ? -5.563 -1.776 34.883 1.00 97.12 246 GLU A C 1
ATOM 1898 O O . GLU A 1 246 ? -5.955 -0.937 35.698 1.00 97.12 246 GLU A O 1
ATOM 1903 N N . ALA A 1 247 ? -4.453 -2.496 35.068 1.00 97.19 247 ALA A N 1
ATOM 1904 C CA . ALA A 1 247 ? -3.582 -2.377 36.236 1.00 97.19 247 ALA A CA 1
ATOM 1905 C C . ALA A 1 247 ? -2.694 -1.119 36.202 1.00 97.19 247 ALA A C 1
ATOM 1907 O O . ALA A 1 247 ? -2.340 -0.590 37.260 1.00 97.19 247 ALA A O 1
ATOM 1908 N N . GLU A 1 248 ? -2.373 -0.609 35.011 1.00 97.25 248 GLU A N 1
ATOM 1909 C CA . GLU A 1 248 ? -1.474 0.534 34.856 1.00 97.25 248 GLU A CA 1
ATOM 1910 C C . GLU A 1 248 ? -2.135 1.897 35.152 1.00 97.25 248 GLU A C 1
ATOM 1912 O O . GLU A 1 248 ? -3.281 2.146 34.759 1.00 97.25 248 GLU A O 1
ATOM 1917 N N . PRO A 1 249 ? -1.440 2.858 35.793 1.00 95.69 249 PRO A N 1
ATOM 1918 C CA . PRO A 1 249 ? -2.005 4.174 36.094 1.00 95.69 249 PRO A CA 1
ATOM 1919 C C . PRO A 1 249 ? -2.450 4.951 34.846 1.00 95.69 249 PRO A C 1
ATOM 1921 O O . PRO A 1 249 ? -1.775 4.971 33.818 1.00 95.69 249 PRO A O 1
ATOM 1924 N N . ALA A 1 250 ? -3.577 5.663 34.939 1.00 94.19 250 ALA A N 1
ATOM 1925 C CA . ALA A 1 250 ? -4.067 6.501 33.845 1.00 94.19 250 ALA A CA 1
ATOM 1926 C C . ALA A 1 250 ? -3.022 7.551 33.417 1.00 94.19 250 ALA A C 1
ATOM 1928 O O . ALA A 1 250 ? -2.536 8.324 34.241 1.00 94.19 250 ALA A O 1
ATOM 1929 N N . GLY A 1 251 ? -2.712 7.590 32.118 1.00 90.38 251 GLY A N 1
ATOM 1930 C CA . GLY A 1 251 ? -1.756 8.535 31.533 1.00 90.38 251 GLY A CA 1
ATOM 1931 C C . GLY A 1 251 ? -0.278 8.166 31.701 1.00 90.38 251 GLY A C 1
ATOM 1932 O O . GLY A 1 251 ? 0.566 8.966 31.305 1.00 90.38 251 GLY A O 1
ATOM 1933 N N . SER A 1 252 ? 0.054 6.998 32.268 1.00 94.75 252 SER A N 1
ATOM 1934 C CA . SER A 1 252 ? 1.439 6.520 32.296 1.00 94.75 252 SER A CA 1
ATOM 1935 C C . SER A 1 252 ? 1.906 6.068 30.907 1.00 94.75 252 SER A C 1
ATOM 1937 O O . SER A 1 252 ? 1.106 5.656 30.065 1.00 94.75 252 SER A O 1
ATOM 1939 N N . GLU A 1 253 ? 3.219 6.125 30.675 1.00 92.75 253 GLU A N 1
ATOM 1940 C CA . GLU A 1 253 ? 3.844 5.560 29.471 1.00 92.75 253 GLU A CA 1
ATOM 1941 C C . GLU A 1 253 ? 3.622 4.043 29.392 1.00 92.75 253 GLU A C 1
ATOM 1943 O O . GLU A 1 253 ? 3.287 3.528 28.330 1.00 92.75 253 GLU A O 1
ATOM 1948 N N . ALA A 1 254 ? 3.691 3.353 30.536 1.00 94.44 254 ALA A N 1
ATOM 1949 C CA . ALA A 1 254 ? 3.375 1.931 30.641 1.00 94.44 254 ALA A CA 1
ATOM 1950 C C . ALA A 1 254 ? 1.951 1.633 30.147 1.00 94.44 254 ALA A C 1
ATOM 1952 O O . ALA A 1 254 ? 1.773 0.799 29.270 1.00 94.44 254 ALA A O 1
ATOM 1953 N N . ARG A 1 255 ? 0.942 2.404 30.575 1.00 96.31 255 ARG A N 1
ATOM 1954 C CA . ARG A 1 255 ? -0.441 2.230 30.106 1.00 96.31 255 ARG A CA 1
ATOM 1955 C C . ARG A 1 255 ? -0.580 2.409 28.589 1.00 96.31 255 ARG A C 1
ATOM 1957 O O . ARG A 1 255 ? -1.450 1.794 27.981 1.00 96.31 255 ARG A O 1
ATOM 1964 N N . ALA A 1 256 ? 0.231 3.274 27.977 1.00 90.69 256 ALA A N 1
ATOM 1965 C CA . ALA A 1 256 ? 0.231 3.450 26.527 1.00 90.69 256 ALA A CA 1
ATOM 1966 C C . ALA A 1 256 ? 0.831 2.236 25.796 1.00 90.69 256 ALA A C 1
ATOM 1968 O O . ALA A 1 256 ? 0.309 1.861 24.747 1.00 90.69 256 ALA A O 1
ATOM 1969 N N . LEU A 1 257 ? 1.875 1.616 26.357 1.00 93.69 257 LEU A N 1
ATOM 1970 C CA . LEU A 1 257 ? 2.455 0.371 25.840 1.00 93.69 257 LEU A CA 1
ATOM 1971 C C . LEU A 1 257 ? 1.453 -0.786 25.935 1.00 93.69 257 LEU A C 1
ATOM 1973 O O . LEU A 1 257 ? 1.134 -1.370 24.905 1.00 93.69 257 LEU A O 1
ATOM 1977 N N . GLU A 1 258 ? 0.836 -0.988 27.102 1.00 97.12 258 GLU A N 1
ATOM 1978 C CA . GLU A 1 258 ? -0.195 -2.020 27.306 1.00 97.12 258 GLU A CA 1
ATOM 1979 C C . GLU A 1 258 ? -1.400 -1.843 26.363 1.00 97.12 258 GLU A C 1
ATOM 1981 O O . GLU A 1 258 ? -2.019 -2.797 25.892 1.00 97.12 258 GLU A O 1
ATOM 1986 N N . PHE A 1 259 ? -1.757 -0.596 26.032 1.00 97.50 259 PHE A N 1
ATOM 1987 C CA . PHE A 1 259 ? -2.805 -0.340 25.041 1.00 97.50 259 PHE A CA 1
ATOM 1988 C C . PHE A 1 259 ? -2.377 -0.801 23.642 1.00 97.50 259 PHE A C 1
ATOM 1990 O O . PHE A 1 259 ? -3.199 -1.314 22.879 1.00 97.50 259 PHE A O 1
ATOM 1997 N N . GLY A 1 260 ? -1.095 -0.635 23.313 1.00 96.69 260 GLY A N 1
ATOM 1998 C CA . GLY A 1 260 ? -0.479 -1.212 22.124 1.00 96.69 260 GLY A CA 1
ATOM 1999 C C . GLY A 1 260 ? -0.567 -2.738 22.107 1.00 96.69 260 GLY A C 1
ATOM 2000 O O . GLY A 1 260 ? -0.947 -3.294 21.079 1.00 96.69 260 GLY A O 1
ATOM 2001 N N . ASP A 1 261 ? -0.323 -3.402 23.235 1.00 97.44 261 ASP A N 1
ATOM 2002 C CA . ASP A 1 261 ? -0.383 -4.867 23.344 1.00 97.44 261 ASP A CA 1
ATOM 2003 C C . ASP A 1 261 ? -1.816 -5.409 23.210 1.00 97.44 261 ASP A C 1
ATOM 2005 O O . ASP A 1 261 ? -2.053 -6.416 22.531 1.00 97.44 261 ASP A O 1
ATOM 2009 N N . VAL A 1 262 ? -2.819 -4.672 23.703 1.00 98.00 262 VAL A N 1
ATOM 2010 C CA . VAL A 1 262 ? -4.235 -4.956 23.406 1.00 98.00 262 VAL A CA 1
ATOM 2011 C C . VAL A 1 262 ? -4.515 -4.882 21.900 1.00 98.00 262 VAL A C 1
ATOM 2013 O O . VAL A 1 262 ? -5.166 -5.775 21.350 1.00 98.00 262 VAL A O 1
ATOM 2016 N N . LEU A 1 263 ? -4.032 -3.841 21.209 1.00 97.94 263 LEU A N 1
ATOM 2017 C CA . LEU A 1 263 ? -4.190 -3.728 19.754 1.00 97.94 263 LEU A CA 1
ATOM 2018 C C . LEU A 1 263 ? -3.464 -4.863 19.025 1.00 97.94 263 LEU A C 1
ATOM 2020 O O . LEU A 1 263 ? -4.034 -5.454 18.107 1.00 97.94 263 LEU A O 1
ATOM 2024 N N . PHE A 1 264 ? -2.247 -5.202 19.453 1.00 97.31 264 PHE A N 1
ATOM 2025 C CA . PHE A 1 264 ? -1.465 -6.303 18.900 1.00 97.31 264 PHE A CA 1
ATOM 2026 C C . PHE A 1 264 ? -2.226 -7.628 19.024 1.00 97.31 264 PHE A C 1
ATOM 2028 O O . PHE A 1 264 ? -2.360 -8.374 18.052 1.00 97.31 264 PHE A O 1
ATOM 2035 N N . SER A 1 265 ? -2.807 -7.906 20.190 1.00 97.31 265 SER A N 1
ATOM 2036 C CA . SER A 1 265 ? -3.601 -9.116 20.420 1.00 97.31 265 SER A CA 1
ATOM 2037 C C . SER A 1 265 ? -4.882 -9.154 19.576 1.00 97.31 265 SER A C 1
ATOM 2039 O O . SER A 1 265 ? -5.208 -10.195 19.008 1.00 97.31 265 SER A O 1
ATOM 2041 N N . LEU A 1 266 ? -5.565 -8.021 19.376 1.00 98.00 266 LEU A N 1
ATOM 2042 C CA . LEU A 1 266 ? -6.718 -7.940 18.465 1.00 98.00 266 LEU A CA 1
ATOM 2043 C C . LEU A 1 266 ? -6.336 -8.177 16.994 1.00 98.00 266 LEU A C 1
ATOM 2045 O O . LEU A 1 266 ? -7.090 -8.815 16.259 1.00 98.00 266 LEU A O 1
ATOM 2049 N N . VAL A 1 267 ? -5.162 -7.716 16.552 1.00 97.44 267 VAL A N 1
ATOM 2050 C CA . VAL A 1 267 ? -4.644 -8.036 15.209 1.00 97.44 267 VAL A CA 1
ATOM 2051 C C . VAL A 1 267 ? -4.373 -9.537 15.068 1.00 97.44 267 VAL A C 1
ATOM 2053 O O . VAL A 1 267 ? -4.599 -10.108 14.001 1.00 97.44 267 VAL A O 1
ATOM 2056 N N . ASN A 1 268 ? -3.937 -10.208 16.137 1.00 97.12 268 ASN A N 1
ATOM 2057 C CA . ASN A 1 268 ? -3.757 -11.661 16.128 1.00 97.12 268 ASN A CA 1
ATOM 2058 C C . ASN A 1 268 ? -5.079 -12.422 16.002 1.00 97.12 268 ASN A C 1
ATOM 2060 O O . ASN A 1 268 ? -5.122 -13.405 15.262 1.00 97.12 268 ASN A O 1
ATOM 2064 N N . VAL A 1 269 ? -6.151 -11.944 16.644 1.00 97.12 269 VAL A N 1
ATOM 2065 C CA . VAL A 1 269 ? -7.507 -12.476 16.425 1.00 97.12 269 VAL A CA 1
ATOM 2066 C C . VAL A 1 269 ? -7.889 -12.340 14.950 1.00 97.12 269 VAL A C 1
ATOM 2068 O O . VAL A 1 269 ? -8.243 -13.329 14.314 1.00 97.12 269 VAL A O 1
ATOM 2071 N N . ALA A 1 270 ? -7.730 -11.142 14.372 1.00 95.12 270 ALA A N 1
ATOM 2072 C CA . ALA A 1 270 ? -8.022 -10.912 12.958 1.00 95.12 270 ALA A CA 1
ATOM 2073 C C . ALA A 1 270 ? -7.231 -11.868 12.046 1.00 95.12 270 ALA A C 1
ATOM 2075 O O . ALA A 1 270 ? -7.806 -12.471 11.142 1.00 95.12 270 ALA A O 1
ATOM 2076 N N . ARG A 1 271 ? -5.937 -12.087 12.319 1.00 94.56 271 ARG A N 1
ATOM 2077 C CA . ARG A 1 271 ? -5.104 -13.039 11.567 1.00 94.56 271 ARG A CA 1
ATOM 2078 C C . ARG A 1 271 ? -5.646 -14.470 11.633 1.00 94.56 271 ARG A C 1
ATOM 2080 O O . ARG A 1 271 ? -5.662 -15.141 10.603 1.00 94.56 271 ARG A O 1
ATOM 2087 N N . TRP A 1 272 ? -6.065 -14.935 12.811 1.00 93.94 272 TRP A N 1
ATOM 2088 C CA . TRP A 1 272 ? -6.651 -16.269 12.995 1.00 93.94 272 TRP A CA 1
ATOM 2089 C C . TRP A 1 272 ? -7.968 -16.438 12.232 1.00 93.94 272 TRP A C 1
ATOM 2091 O O . TRP A 1 272 ? -8.207 -17.494 11.650 1.00 93.94 272 TRP A O 1
ATOM 2101 N N . GLU A 1 273 ? -8.774 -15.381 12.158 1.00 93.50 273 GLU A N 1
ATOM 2102 C CA . GLU A 1 273 ? -10.032 -15.358 11.403 1.00 93.50 273 GLU A CA 1
ATOM 2103 C C . GLU A 1 273 ? -9.843 -15.116 9.889 1.00 93.50 273 GLU A C 1
ATOM 2105 O O . GLU A 1 273 ? -10.813 -15.108 9.131 1.00 93.50 273 GLU A O 1
ATOM 2110 N N . GLY A 1 274 ? -8.606 -14.918 9.415 1.00 86.75 274 GLY A N 1
ATOM 2111 C CA . GLY A 1 274 ? -8.324 -14.598 8.010 1.00 86.75 274 GLY A CA 1
ATOM 2112 C C . GLY A 1 274 ? -8.758 -13.186 7.597 1.00 86.75 274 GLY A C 1
ATOM 2113 O O . GLY A 1 274 ? -8.999 -12.927 6.419 1.00 86.75 274 GLY A O 1
ATOM 2114 N N . ILE A 1 275 ? -8.867 -12.275 8.562 1.00 89.38 275 ILE A N 1
ATOM 2115 C CA . ILE A 1 275 ? -9.239 -10.873 8.379 1.00 89.38 275 ILE A CA 1
ATOM 2116 C C . ILE A 1 275 ? -7.970 -10.025 8.214 1.00 89.38 275 ILE A C 1
ATOM 2118 O O . ILE A 1 275 ? -7.013 -10.138 8.981 1.00 89.38 275 ILE A O 1
ATOM 2122 N N . ASP A 1 276 ? -7.965 -9.131 7.224 1.00 87.06 276 ASP A N 1
ATOM 2123 C CA . ASP A 1 276 ? -6.969 -8.059 7.123 1.00 87.06 276 ASP A CA 1
ATOM 2124 C C . ASP A 1 276 ? -7.335 -6.939 8.110 1.00 87.06 276 ASP A C 1
ATOM 2126 O O . ASP A 1 276 ? -8.362 -6.269 7.958 1.00 87.06 276 ASP A O 1
ATOM 2130 N N . ALA A 1 277 ? -6.524 -6.768 9.158 1.00 90.75 277 ALA A N 1
ATOM 2131 C CA . ALA A 1 277 ? -6.825 -5.854 10.257 1.00 90.75 277 ALA A CA 1
ATOM 2132 C C . ALA A 1 277 ? -6.817 -4.376 9.825 1.00 90.75 277 ALA A C 1
ATOM 2134 O O . ALA A 1 277 ? -7.660 -3.595 10.278 1.00 90.75 277 ALA A O 1
ATOM 2135 N N . GLU A 1 278 ? -5.896 -3.999 8.934 1.00 88.19 278 GLU A N 1
ATOM 2136 C CA . GLU A 1 278 ? -5.784 -2.636 8.404 1.00 88.19 278 GLU A CA 1
ATOM 2137 C C . GLU A 1 278 ? -7.023 -2.303 7.562 1.00 88.19 278 GLU A C 1
ATOM 2139 O O . GLU A 1 278 ? -7.704 -1.302 7.811 1.00 88.19 278 GLU A O 1
ATOM 2144 N N . ALA A 1 279 ? -7.391 -3.194 6.637 1.00 78.19 279 ALA A N 1
ATOM 2145 C CA . ALA A 1 279 ? -8.575 -3.031 5.800 1.00 78.19 279 ALA A CA 1
ATOM 2146 C C . ALA A 1 279 ? -9.875 -3.024 6.627 1.00 78.19 279 ALA A C 1
ATOM 2148 O O . ALA A 1 279 ? -10.778 -2.220 6.372 1.00 78.19 279 ALA A O 1
ATOM 2149 N N . ALA A 1 280 ? -9.979 -3.872 7.656 1.00 87.56 280 ALA A N 1
ATOM 2150 C CA . ALA A 1 280 ? -11.151 -3.933 8.528 1.00 87.56 280 ALA A CA 1
ATOM 2151 C C . ALA A 1 280 ? -11.357 -2.637 9.335 1.00 87.56 280 ALA A C 1
ATOM 2153 O O . ALA A 1 280 ? -12.494 -2.148 9.464 1.00 87.56 280 ALA A O 1
ATOM 2154 N N . LEU A 1 281 ? -10.274 -2.048 9.859 1.00 90.12 281 LEU A N 1
ATOM 2155 C CA . LEU A 1 281 ? -10.347 -0.759 10.543 1.00 90.12 281 LEU A CA 1
ATOM 2156 C C . LEU A 1 281 ? -10.670 0.370 9.556 1.00 90.12 281 LEU A C 1
ATOM 2158 O O . LEU A 1 281 ? -11.556 1.182 9.841 1.00 90.12 281 LEU A O 1
ATOM 2162 N N . ALA A 1 282 ? -10.038 0.385 8.379 1.00 80.75 282 ALA A N 1
ATOM 2163 C CA . ALA A 1 282 ? -10.328 1.354 7.323 1.00 80.75 282 ALA A CA 1
ATOM 2164 C C . ALA A 1 282 ? -11.820 1.334 6.927 1.00 80.75 282 ALA A C 1
ATOM 2166 O O . ALA A 1 282 ? -12.482 2.378 6.914 1.00 80.75 282 ALA A O 1
ATOM 2167 N N . ALA A 1 283 ? -12.405 0.145 6.749 1.00 79.62 283 ALA A N 1
ATOM 2168 C CA . ALA A 1 283 ? -13.836 -0.025 6.492 1.00 79.62 283 ALA A CA 1
ATOM 2169 C C . ALA A 1 283 ? -14.718 0.512 7.626 1.00 79.62 283 ALA A C 1
ATOM 2171 O O . ALA A 1 283 ? -15.754 1.147 7.387 1.00 79.62 283 ALA A O 1
ATOM 2172 N N . SER A 1 284 ? -14.313 0.305 8.878 1.00 90.06 284 SER A N 1
ATOM 2173 C CA . SER A 1 284 ? -15.034 0.842 10.034 1.00 90.06 284 SER A CA 1
ATOM 2174 C C . SER A 1 284 ? -14.953 2.369 10.123 1.00 90.06 284 SER A C 1
ATOM 2176 O O . SER A 1 284 ? -15.972 3.000 10.426 1.00 90.06 284 SER A O 1
ATOM 2178 N N . ASN A 1 285 ? -13.811 2.966 9.774 1.00 85.19 285 ASN A N 1
ATOM 2179 C CA . ASN A 1 285 ? -13.640 4.416 9.680 1.00 85.19 285 ASN A CA 1
ATOM 2180 C C . ASN A 1 285 ? -14.553 5.016 8.603 1.00 85.19 285 ASN A C 1
ATOM 2182 O O . ASN A 1 285 ? -15.275 5.979 8.875 1.00 85.19 285 ASN A O 1
ATOM 2186 N N . ARG A 1 286 ? -14.610 4.415 7.406 1.00 83.12 286 ARG A N 1
ATOM 2187 C CA . ARG A 1 286 ? -15.518 4.851 6.327 1.00 83.12 286 ARG A CA 1
ATOM 2188 C C . ARG A 1 286 ? -16.983 4.776 6.744 1.00 83.12 286 ARG A C 1
ATOM 2190 O O . ARG A 1 286 ? -17.720 5.749 6.594 1.00 83.12 286 ARG A O 1
ATOM 2197 N N . LYS A 1 287 ? -17.393 3.662 7.352 1.00 87.31 287 LYS A N 1
ATOM 2198 C CA . LYS A 1 287 ? -18.742 3.471 7.908 1.00 87.31 287 LYS A CA 1
ATOM 2199 C C . LYS A 1 287 ? -19.089 4.538 8.951 1.00 87.31 287 LYS A C 1
ATOM 2201 O O . LYS A 1 287 ? -20.201 5.061 8.955 1.00 87.31 287 LYS A O 1
ATOM 2206 N N . PHE A 1 288 ? -18.147 4.897 9.825 1.00 91.75 288 PHE A N 1
ATOM 2207 C CA . PHE A 1 288 ? -18.345 5.986 10.783 1.00 91.75 288 PHE A CA 1
ATOM 2208 C C . PHE A 1 288 ? -18.520 7.337 10.077 1.00 91.75 288 PHE A C 1
ATOM 2210 O O . PHE A 1 288 ? -19.482 8.049 10.364 1.00 91.75 288 PHE A O 1
ATOM 2217 N N . ARG A 1 289 ? -17.644 7.668 9.118 1.00 87.56 289 ARG A N 1
ATOM 2218 C CA . ARG A 1 289 ? -17.704 8.922 8.344 1.00 87.56 289 ARG A CA 1
ATOM 2219 C C . ARG A 1 289 ? -19.010 9.057 7.567 1.00 87.56 289 ARG A C 1
ATOM 2221 O O . ARG A 1 289 ? -19.637 10.110 7.631 1.00 87.56 289 ARG A O 1
ATOM 2228 N N . SER A 1 290 ? -19.438 7.991 6.895 1.00 87.88 290 SER A N 1
ATOM 2229 C CA . SER A 1 290 ? -20.708 7.933 6.162 1.00 87.88 290 SER A CA 1
ATOM 2230 C C . SER A 1 290 ? -21.894 8.238 7.080 1.00 87.88 290 SER A C 1
ATOM 2232 O O . SER A 1 290 ? -22.677 9.155 6.826 1.00 87.88 290 SER A O 1
ATOM 2234 N N . ARG A 1 291 ? -21.972 7.548 8.226 1.00 93.62 291 ARG A N 1
ATOM 2235 C CA . ARG A 1 291 ? -23.038 7.762 9.215 1.00 93.62 291 ARG A CA 1
ATOM 2236 C C . ARG A 1 291 ? -23.016 9.167 9.796 1.00 93.62 291 ARG A C 1
ATOM 2238 O O . ARG A 1 291 ? -24.070 9.776 9.938 1.00 93.62 291 ARG A O 1
ATOM 2245 N N . TRP A 1 292 ? -21.834 9.693 10.101 1.00 92.44 292 TRP A N 1
ATOM 2246 C CA . TRP A 1 292 ? -21.688 11.060 10.590 1.00 92.44 292 TRP A CA 1
ATOM 2247 C C . TRP A 1 292 ? -22.127 12.092 9.542 1.00 92.44 292 TRP A C 1
ATOM 2249 O O . TRP A 1 292 ? -22.834 13.042 9.872 1.00 92.44 292 TRP A O 1
ATOM 2259 N N . GLY A 1 293 ? -21.788 11.880 8.267 1.00 91.38 293 GLY A N 1
ATOM 2260 C CA . GLY A 1 293 ? -22.270 12.698 7.153 1.00 91.38 293 GLY A CA 1
ATOM 2261 C C . GLY A 1 293 ? -23.797 12.684 7.034 1.00 91.38 293 GLY A C 1
ATOM 2262 O O . GLY A 1 293 ? -24.417 13.740 6.918 1.00 91.38 293 GLY A O 1
ATOM 2263 N N . ALA A 1 294 ? -24.424 11.513 7.169 1.00 92.88 294 ALA A N 1
ATOM 2264 C CA . ALA A 1 294 ? -25.883 11.393 7.190 1.00 92.88 294 ALA A CA 1
ATOM 2265 C C . ALA A 1 294 ? -26.509 12.114 8.398 1.00 92.88 294 ALA A C 1
ATOM 2267 O O . ALA A 1 294 ? -27.517 12.805 8.254 1.00 92.88 294 ALA A O 1
ATOM 2268 N N . MET A 1 295 ? -25.891 12.026 9.583 1.00 94.06 295 MET A N 1
ATOM 2269 C CA . MET A 1 295 ? -26.317 12.807 10.753 1.00 94.06 295 MET A CA 1
ATOM 2270 C C . MET A 1 295 ? -26.255 14.311 10.486 1.00 94.06 295 MET A C 1
ATOM 2272 O O . MET A 1 295 ? -27.184 15.026 10.853 1.00 94.06 295 MET A O 1
ATOM 2276 N N . GLN A 1 296 ? -25.198 14.796 9.828 1.00 92.50 296 GLN A N 1
ATOM 2277 C CA . GLN A 1 296 ? -25.080 16.206 9.452 1.00 92.50 296 GLN A CA 1
ATOM 2278 C C . GLN A 1 296 ? -26.172 16.630 8.470 1.00 92.50 296 GLN A C 1
ATOM 2280 O O . GLN A 1 296 ? -26.741 17.707 8.639 1.00 92.50 296 GLN A O 1
ATOM 2285 N N . ALA A 1 297 ? -26.481 15.800 7.472 1.00 91.88 297 ALA A N 1
ATOM 2286 C CA . ALA A 1 297 ? -27.555 16.068 6.520 1.00 91.88 297 ALA A CA 1
ATOM 2287 C C . ALA A 1 297 ? -28.917 16.162 7.227 1.00 91.88 297 ALA A C 1
ATOM 2289 O O . ALA A 1 297 ? -29.597 17.180 7.114 1.00 91.88 297 ALA A O 1
ATOM 2290 N N . MET A 1 298 ? -29.255 15.175 8.063 1.00 93.69 298 MET A N 1
ATOM 2291 C CA . MET A 1 298 ? -30.504 15.169 8.836 1.00 93.69 298 MET A CA 1
ATOM 2292 C C . MET A 1 298 ? -30.605 16.349 9.811 1.00 93.69 298 MET A C 1
ATOM 2294 O O . MET A 1 298 ? -31.677 16.928 9.977 1.00 93.69 298 MET A O 1
ATOM 2298 N N . ALA A 1 299 ? -29.504 16.728 10.463 1.00 92.06 299 ALA A N 1
ATOM 2299 C CA . ALA A 1 299 ? -29.478 17.887 11.350 1.00 92.06 299 ALA A CA 1
ATOM 2300 C C . ALA A 1 299 ? -29.746 19.191 10.578 1.00 92.06 299 ALA A C 1
ATOM 2302 O O . ALA A 1 299 ? -30.572 19.998 11.005 1.00 92.06 299 ALA A O 1
ATOM 2303 N N . ARG A 1 300 ? -29.127 19.354 9.397 1.00 91.88 300 ARG A N 1
ATOM 2304 C CA . ARG A 1 300 ? -29.366 20.501 8.504 1.00 91.88 300 ARG A CA 1
ATOM 2305 C C . ARG A 1 300 ? -30.818 20.575 8.041 1.00 91.88 300 ARG A C 1
ATOM 2307 O O . ARG A 1 300 ? -31.405 21.648 8.109 1.00 91.88 300 ARG A O 1
ATOM 2314 N N . GLU A 1 301 ? -31.408 19.455 7.629 1.00 93.00 301 GLU A N 1
ATOM 2315 C CA . GLU A 1 301 ? -32.825 19.380 7.236 1.00 93.00 301 GLU A CA 1
ATOM 2316 C C . GLU A 1 301 ? -33.769 19.778 8.376 1.00 93.00 301 GLU A C 1
ATOM 2318 O O . GLU A 1 301 ? -34.790 20.424 8.153 1.00 93.00 301 GLU A O 1
ATOM 2323 N N . ARG A 1 302 ? -33.405 19.431 9.614 1.00 92.44 302 ARG A N 1
ATOM 2324 C CA . ARG A 1 302 ? -34.153 19.783 10.830 1.00 92.44 302 ARG A CA 1
ATOM 2325 C C . ARG A 1 302 ? -33.866 21.195 11.340 1.00 92.44 302 ARG A C 1
ATOM 2327 O O . ARG A 1 302 ? -34.456 21.597 12.338 1.00 92.44 302 ARG A O 1
ATOM 2334 N N . GLY A 1 303 ? -32.962 21.938 10.700 1.00 93.31 303 GLY A N 1
ATOM 2335 C CA . GLY A 1 303 ? -32.556 23.273 11.140 1.00 93.31 303 GLY A CA 1
ATOM 2336 C C . GLY A 1 303 ? -31.827 23.294 12.488 1.00 93.31 303 GLY A C 1
ATOM 2337 O O . GLY A 1 303 ? -31.808 24.331 13.146 1.00 93.31 303 GLY A O 1
ATOM 2338 N N . VAL A 1 304 ? -31.234 22.172 12.912 1.00 92.12 304 VAL A N 1
ATOM 2339 C CA . VAL A 1 304 ? -30.488 22.055 14.176 1.00 92.12 304 VAL A CA 1
ATOM 2340 C C . VAL A 1 304 ? -29.002 21.841 13.913 1.00 92.12 304 VAL A C 1
ATOM 2342 O O . VAL A 1 304 ? -28.602 21.275 12.894 1.00 92.12 304 VAL A O 1
ATOM 2345 N N . ARG A 1 305 ? -28.152 22.278 14.845 1.00 89.06 305 ARG A N 1
ATOM 2346 C CA . ARG A 1 305 ? -26.714 22.000 14.787 1.00 89.06 305 ARG A CA 1
ATOM 2347 C C . ARG A 1 305 ? -26.373 20.788 15.641 1.00 89.06 305 ARG A C 1
ATOM 2349 O O . ARG A 1 305 ? -26.820 20.704 16.778 1.00 89.06 305 ARG A O 1
ATOM 2356 N N . LEU A 1 306 ? -25.536 19.888 15.121 1.00 87.12 306 LEU A N 1
ATOM 2357 C CA . LEU A 1 306 ? -25.133 18.673 15.843 1.00 87.12 306 LEU A CA 1
ATOM 2358 C C . LEU A 1 306 ? -24.453 18.958 17.187 1.00 87.12 306 LEU A C 1
ATOM 2360 O O . LEU A 1 306 ? -24.638 18.198 18.125 1.00 87.12 306 LEU A O 1
ATOM 2364 N N 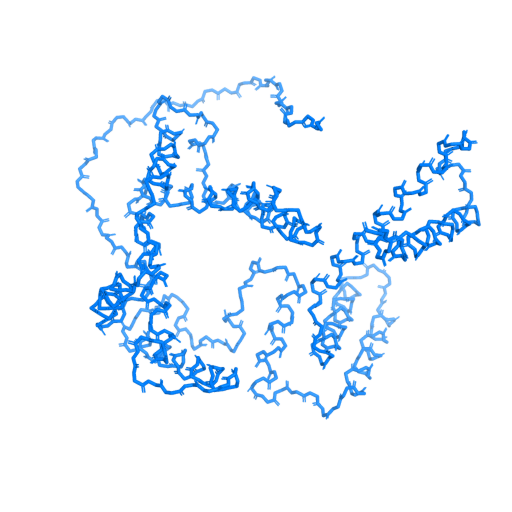. ASP A 1 307 ? -23.680 20.037 17.289 1.00 89.75 307 ASP A N 1
ATOM 2365 C CA . ASP A 1 307 ? -22.953 20.402 18.510 1.00 89.75 307 ASP A CA 1
ATOM 2366 C C . ASP A 1 307 ? -23.844 20.993 19.613 1.00 89.75 307 ASP A C 1
ATOM 2368 O O . ASP A 1 307 ? -23.383 21.202 20.731 1.00 89.75 307 ASP A O 1
ATOM 2372 N N . GLN A 1 308 ? -25.115 21.253 19.302 1.00 91.00 308 GLN A N 1
ATOM 2373 C CA . GLN A 1 308 ? -26.132 21.683 20.261 1.00 91.00 308 GLN A CA 1
ATOM 2374 C C . GLN A 1 308 ? -27.008 20.524 20.748 1.00 91.00 308 GLN A C 1
ATOM 2376 O O . GLN A 1 308 ? -27.839 20.732 21.628 1.00 91.00 308 GLN A O 1
ATOM 2381 N N . LEU A 1 309 ? -26.846 19.333 20.167 1.00 92.00 309 LEU A N 1
ATOM 2382 C CA .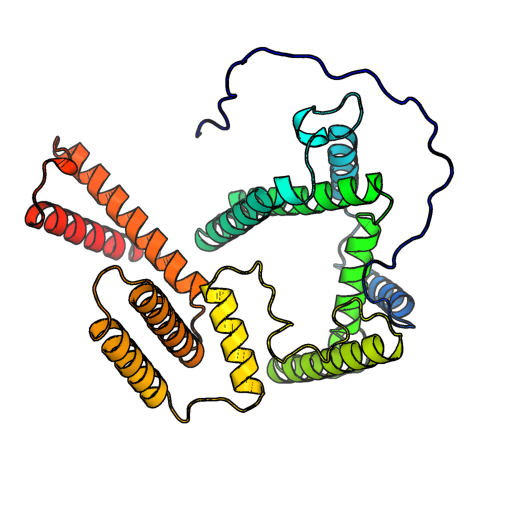 LEU A 1 309 ? -27.623 18.153 20.520 1.00 92.00 309 LEU A CA 1
ATOM 2383 C C . LEU A 1 309 ? -26.996 17.426 21.703 1.00 92.00 309 LEU A C 1
ATOM 2385 O O . LEU A 1 309 ? -25.773 17.304 21.805 1.00 92.00 309 LEU A O 1
ATOM 2389 N N . ASP A 1 310 ? -27.844 16.884 22.568 1.00 93.56 310 ASP A N 1
ATOM 2390 C CA . ASP A 1 310 ? -27.384 16.003 23.632 1.00 93.56 310 ASP A CA 1
ATOM 2391 C C . ASP A 1 310 ? -27.017 14.600 23.103 1.00 93.56 310 ASP A C 1
ATOM 2393 O O . ASP A 1 310 ? -27.299 14.211 21.964 1.00 93.56 310 ASP A O 1
ATOM 2397 N N . THR A 1 311 ? -26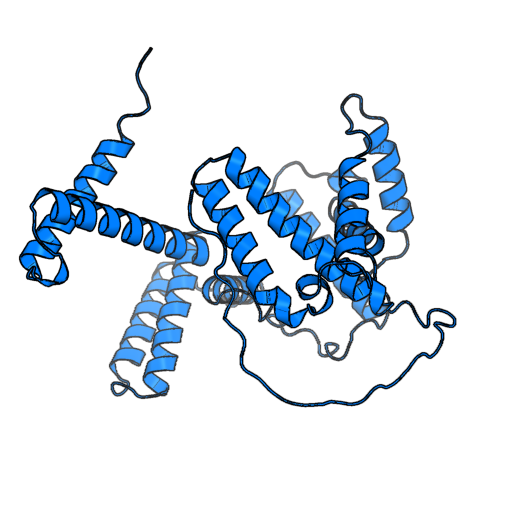.383 13.789 23.951 1.00 91.62 311 THR A N 1
ATOM 2398 C CA . THR A 1 311 ? -25.982 12.418 23.601 1.00 91.62 311 THR A CA 1
ATOM 2399 C C . THR A 1 311 ? -27.167 11.544 23.170 1.00 91.62 311 THR A C 1
ATOM 2401 O O . THR A 1 311 ? -27.012 10.671 22.314 1.00 91.62 311 THR A O 1
ATOM 2404 N N . ALA A 1 312 ? -28.360 11.740 23.738 1.00 93.69 312 ALA A N 1
ATOM 2405 C CA . ALA A 1 312 ? -29.539 10.951 23.393 1.00 93.69 312 ALA A CA 1
ATOM 2406 C C . ALA A 1 312 ? -30.093 11.332 22.010 1.00 93.69 312 ALA A C 1
ATOM 2408 O O . ALA A 1 312 ? -30.571 10.470 21.270 1.00 93.69 312 ALA A O 1
ATOM 2409 N N . GLU A 1 313 ? -30.022 12.606 21.644 1.00 92.56 313 GLU A N 1
ATOM 2410 C CA . GLU A 1 313 ? -30.369 13.136 20.328 1.00 92.56 313 GLU A CA 1
ATOM 2411 C C . GLU A 1 313 ? -29.360 12.705 19.261 1.00 92.56 313 GLU A C 1
ATOM 2413 O O . GLU A 1 313 ? -29.761 12.203 18.207 1.00 92.56 313 GLU A O 1
ATOM 2418 N N . LEU A 1 314 ? -28.060 12.791 19.556 1.00 92.94 314 LEU A N 1
ATOM 2419 C CA . LEU A 1 314 ? -27.000 12.277 18.684 1.00 92.94 314 LEU A CA 1
ATOM 2420 C C . LEU A 1 314 ? -27.159 10.772 18.437 1.00 92.94 314 LEU A C 1
ATOM 2422 O O . LEU A 1 314 ? -27.081 10.322 17.294 1.00 92.94 314 LEU A O 1
ATOM 2426 N N . ASN A 1 315 ? -27.468 9.993 19.478 1.00 93.12 315 ASN A N 1
ATOM 2427 C CA . ASN A 1 315 ? -27.731 8.559 19.346 1.00 93.12 315 ASN A CA 1
ATOM 2428 C C . ASN A 1 315 ? -28.994 8.256 18.523 1.00 93.12 315 ASN A C 1
ATOM 2430 O O . ASN A 1 315 ? -29.013 7.269 17.781 1.00 93.12 315 ASN A O 1
ATOM 2434 N N . ARG A 1 316 ? -30.037 9.097 18.606 1.00 93.75 316 ARG A N 1
ATOM 2435 C CA . ARG A 1 316 ? -31.230 8.986 17.748 1.00 93.75 316 ARG A CA 1
ATOM 2436 C C . ARG A 1 316 ? -30.867 9.192 16.276 1.00 93.75 316 ARG A C 1
ATOM 2438 O O . ARG A 1 316 ? -31.173 8.316 15.466 1.00 93.75 316 ARG A O 1
ATOM 2445 N N . LEU A 1 317 ? -30.142 10.267 15.953 1.00 93.00 317 LEU A N 1
ATOM 2446 C CA . LEU A 1 317 ? -29.660 10.535 14.592 1.00 93.00 317 LEU A CA 1
ATOM 2447 C C . LEU A 1 317 ? -28.729 9.428 14.076 1.00 93.00 317 LEU A C 1
ATOM 2449 O O . LEU A 1 317 ? -28.865 8.984 12.939 1.00 93.00 317 LEU A O 1
ATOM 2453 N N . TRP A 1 318 ? -27.826 8.919 14.915 1.00 93.88 318 TRP A N 1
ATOM 2454 C CA . TRP A 1 318 ? -26.956 7.795 14.563 1.00 93.88 318 TRP A CA 1
ATOM 2455 C C . TRP A 1 318 ? -27.752 6.517 14.263 1.00 93.88 318 TRP A C 1
ATOM 2457 O O . TRP A 1 318 ? -27.461 5.792 13.307 1.00 93.88 318 TRP A O 1
ATOM 2467 N N . GLY A 1 319 ? -28.784 6.232 15.063 1.00 93.00 319 GLY A N 1
ATOM 2468 C CA . GLY A 1 319 ? -29.693 5.111 14.838 1.00 93.00 319 GLY A CA 1
ATOM 2469 C C . GLY A 1 319 ? -30.473 5.237 13.528 1.00 93.00 319 GLY A C 1
ATOM 2470 O O . GLY A 1 319 ? -30.668 4.238 12.836 1.00 93.00 319 GLY A O 1
ATOM 2471 N N . GLU A 1 320 ? -30.896 6.449 13.170 1.00 92.50 320 GLU A N 1
ATOM 2472 C CA . GLU A 1 320 ? -31.521 6.752 11.879 1.00 92.50 320 GLU A CA 1
ATOM 2473 C C . GLU A 1 320 ? -30.548 6.559 10.709 1.00 92.50 320 GLU A C 1
ATOM 2475 O O . GLU A 1 320 ? -30.880 5.839 9.767 1.00 92.50 320 GLU A O 1
ATOM 2480 N N . ALA A 1 321 ? -29.324 7.084 10.811 1.00 92.19 321 ALA A N 1
ATOM 2481 C CA . ALA A 1 321 ? -28.279 6.920 9.798 1.00 92.19 321 ALA A CA 1
ATOM 2482 C C . ALA A 1 321 ? -27.967 5.434 9.540 1.00 92.19 321 ALA A C 1
ATOM 2484 O O . ALA A 1 321 ? -27.900 4.989 8.396 1.00 92.19 321 ALA A O 1
ATOM 2485 N N . LYS A 1 322 ? -27.876 4.627 10.608 1.00 91.94 322 LYS A N 1
ATOM 2486 C CA . LYS A 1 322 ? -27.726 3.164 10.511 1.00 91.94 322 LYS A CA 1
ATOM 2487 C C . LYS A 1 322 ? -28.867 2.489 9.746 1.00 91.94 322 LYS A C 1
ATOM 2489 O O . LYS A 1 322 ? -28.629 1.497 9.060 1.00 91.94 322 LYS A O 1
ATOM 2494 N N . ARG A 1 323 ? -30.109 2.960 9.903 1.00 92.00 323 ARG A N 1
ATOM 2495 C CA . ARG A 1 323 ? -31.269 2.395 9.193 1.00 92.00 323 ARG A CA 1
ATOM 2496 C C . ARG A 1 323 ? -31.258 2.770 7.715 1.00 92.00 323 ARG A C 1
ATOM 2498 O O . ARG A 1 323 ? -31.524 1.897 6.898 1.00 92.00 323 ARG A O 1
ATOM 2505 N N . GLN A 1 324 ? -30.913 4.013 7.381 1.00 86.94 324 GLN A N 1
ATOM 2506 C CA . GLN A 1 324 ? -30.791 4.461 5.989 1.00 86.94 324 GLN A CA 1
ATOM 2507 C C . GLN A 1 324 ? -29.702 3.683 5.237 1.00 86.94 324 GLN A C 1
ATOM 2509 O O . GLN A 1 324 ? -29.959 3.187 4.147 1.00 86.94 324 GLN A O 1
ATOM 2514 N N . GLU A 1 325 ? -28.534 3.479 5.855 1.00 82.88 325 GLU A N 1
ATOM 2515 C CA . GLU A 1 325 ? -27.434 2.681 5.288 1.00 82.88 325 GLU A CA 1
ATOM 2516 C C . GLU A 1 325 ? -27.861 1.229 4.995 1.00 82.88 325 GLU A C 1
ATOM 2518 O O . GLU A 1 325 ? -27.596 0.700 3.919 1.00 82.88 325 GLU A O 1
ATOM 2523 N N . ARG A 1 326 ? -28.589 0.592 5.924 1.00 79.00 326 ARG A N 1
ATOM 2524 C CA . ARG A 1 326 ? -29.105 -0.780 5.746 1.00 79.00 326 ARG A CA 1
ATOM 2525 C C . ARG A 1 326 ? -30.233 -0.875 4.716 1.00 79.00 326 ARG A C 1
ATOM 2527 O O . ARG A 1 326 ? -30.345 -1.896 4.049 1.00 79.00 326 ARG A O 1
ATOM 2534 N N . GLY A 1 327 ? -31.071 0.156 4.609 1.00 65.31 327 GLY A N 1
ATOM 2535 C CA . GLY A 1 327 ? -32.168 0.216 3.641 1.00 65.31 327 GLY A CA 1
ATOM 2536 C C . GLY A 1 327 ? -31.699 0.523 2.216 1.00 65.31 327 GLY A C 1
ATOM 2537 O O . GLY A 1 327 ? -32.254 -0.021 1.269 1.00 65.31 327 GLY A O 1
ATOM 2538 N N . GLY A 1 328 ? -30.650 1.336 2.060 1.00 52.16 328 GLY A N 1
ATOM 2539 C CA . GLY A 1 328 ? -30.062 1.677 0.760 1.00 52.16 328 GLY A CA 1
ATOM 2540 C C . GLY A 1 328 ? -29.292 0.527 0.102 1.00 52.16 328 GLY A C 1
ATOM 2541 O O . GLY A 1 328 ? -29.262 0.440 -1.120 1.00 52.16 328 GLY A O 1
ATOM 2542 N N . GLY A 1 329 ? -28.739 -0.402 0.892 1.00 43.22 329 GLY A N 1
ATOM 2543 C CA . GLY A 1 329 ? -28.062 -1.601 0.377 1.00 43.22 329 GLY A CA 1
ATOM 2544 C C . GLY A 1 329 ? -28.997 -2.679 -0.191 1.00 43.22 329 GLY A C 1
ATOM 2545 O O . GLY A 1 329 ? -28.530 -3.595 -0.858 1.00 43.22 329 GLY A O 1
ATOM 2546 N N . ALA A 1 330 ? -30.309 -2.582 0.046 1.00 39.84 330 ALA A N 1
ATOM 2547 C CA . ALA A 1 330 ? -31.302 -3.545 -0.441 1.00 39.84 330 ALA A CA 1
ATOM 2548 C C . ALA A 1 330 ? -32.009 -3.103 -1.743 1.00 39.84 330 ALA A C 1
ATOM 2550 O O . ALA A 1 330 ? -32.924 -3.786 -2.195 1.00 39.84 330 ALA A O 1
ATOM 2551 N N . GLY A 1 331 ? -31.625 -1.960 -2.330 1.00 35.47 331 GLY A N 1
ATOM 2552 C CA . GLY A 1 331 ? -32.405 -1.274 -3.369 1.00 35.47 331 GLY A CA 1
ATOM 2553 C C . GLY A 1 331 ? -31.825 -1.226 -4.788 1.00 35.47 331 GLY A C 1
ATOM 2554 O O . GLY A 1 331 ? -32.474 -0.649 -5.651 1.00 35.47 331 GLY A O 1
ATOM 2555 N N . THR A 1 332 ? -30.648 -1.793 -5.073 1.00 36.72 332 THR A N 1
ATOM 2556 C CA . THR A 1 332 ? -30.020 -1.704 -6.416 1.00 36.72 332 THR A CA 1
ATOM 2557 C C . THR A 1 332 ? -30.004 -3.016 -7.206 1.00 36.72 332 THR A C 1
ATOM 2559 O O . THR A 1 332 ? -29.344 -3.107 -8.235 1.00 36.72 332 THR A O 1
ATOM 2562 N N . GLY A 1 333 ? -30.763 -4.025 -6.775 1.00 34.44 333 GLY A N 1
ATOM 2563 C CA . GLY A 1 333 ? -30.833 -5.335 -7.429 1.00 34.44 333 GLY A CA 1
ATOM 2564 C C . GLY A 1 333 ? -32.246 -5.770 -7.809 1.00 34.44 333 GLY A C 1
ATOM 2565 O O . GLY A 1 333 ? -32.604 -6.896 -7.497 1.00 34.44 333 GLY A O 1
ATOM 2566 N N . ALA A 1 334 ? -33.063 -4.893 -8.400 1.00 34.34 334 ALA A N 1
ATOM 2567 C CA . ALA A 1 334 ? -34.237 -5.270 -9.202 1.00 34.34 334 ALA A CA 1
ATOM 2568 C C . ALA A 1 334 ? -34.896 -4.021 -9.808 1.00 34.34 334 ALA A C 1
ATOM 2570 O O . ALA A 1 334 ? -35.664 -3.337 -9.134 1.00 34.34 334 ALA A O 1
ATOM 2571 N N . ALA A 1 335 ? -34.615 -3.748 -11.079 1.00 29.91 335 ALA A N 1
ATOM 2572 C CA . ALA A 1 335 ? -35.527 -3.056 -11.985 1.00 29.91 335 ALA A CA 1
ATOM 2573 C C . ALA A 1 335 ? -35.092 -3.382 -13.424 1.00 29.91 335 ALA A C 1
ATOM 2575 O O . ALA A 1 335 ? -34.054 -2.890 -13.855 1.00 29.91 335 ALA A O 1
ATOM 2576 N N . ASP A 1 336 ? -35.871 -4.278 -14.042 1.00 34.03 336 ASP A N 1
ATOM 2577 C CA . ASP A 1 336 ? -36.047 -4.621 -15.469 1.00 34.03 336 ASP A CA 1
ATOM 2578 C C . ASP A 1 336 ? -34.894 -4.411 -16.469 1.00 34.03 336 ASP A C 1
ATOM 2580 O O . ASP A 1 336 ? -34.565 -3.255 -16.818 1.00 34.03 336 ASP A O 1
#

Solvent-accessible surface area (backbone atoms only — not comparable to full-atom values): 19766 Å² total; per-residue (Å²): 141,75,88,82,79,86,82,85,80,91,81,88,86,80,90,81,82,92,84,78,92,73,83,91,71,83,89,72,67,75,58,76,80,69,91,79,57,94,59,34,65,62,52,34,54,51,43,48,55,61,45,62,73,39,96,85,44,81,78,87,65,70,66,56,60,50,48,55,52,48,58,52,45,34,51,41,97,91,32,42,71,69,62,51,69,56,49,74,76,73,42,49,63,54,51,54,51,31,50,52,50,27,49,52,20,58,76,68,68,35,68,71,51,29,56,50,26,51,46,49,42,49,48,46,54,50,52,51,22,47,53,31,41,76,72,51,51,44,39,58,69,54,53,55,48,50,53,47,28,52,49,43,66,57,32,34,56,76,67,53,89,46,84,60,92,46,74,67,46,46,53,51,51,41,54,52,44,54,50,52,52,50,54,51,38,64,73,66,63,72,49,62,98,68,63,56,81,69,50,86,56,66,82,54,64,85,86,47,59,68,53,54,36,48,43,53,45,49,55,44,39,36,76,73,69,59,63,76,95,45,74,67,55,40,53,54,46,34,56,46,30,48,51,55,31,70,70,36,59,91,89,38,69,65,27,55,50,29,49,49,48,31,51,50,32,50,35,50,45,26,53,76,74,72,43,60,49,46,61,53,50,52,52,49,52,51,53,50,52,53,35,50,52,44,32,52,51,55,27,55,77,69,75,45,59,74,92,76,49,53,74,69,54,50,50,51,39,46,54,48,28,55,48,51,58,61,56,60,73,73,65,85,84,82,82,134

Sequence (336 aa):
MGEKNTLPVEGERPGAADARTAGRGPVVSRAAVGLELPGDRAAADAADEQSRARADAPGTHPEFDRLVRTVWRLRQEDGCPWDRAQTHQTLERSLVEETYEAVDAIERGSDVHLAEELGDVLMQVLLHAEIAREDGSFTIDDVCRQINQKLVRRHPHVFGDAAAQSEQDVGRIWADVKRREREARAAMGEGGADTAPEGLLDSVPRSLPALLQCQKISERAARAGFEWASEADVWDQVASERRELEAEPAGSEARALEFGDVLFSLVNVARWEGIDAEAALAASNRKFRSRWGAMQAMARERGVRLDQLDTAELNRLWGEAKRQERGGGAGTGAAD

Radius of gyration: 26.4 Å; Cα contacts (8 Å, |Δi|>4): 209; chains: 1; bounding box: 68×65×67 Å